Protein AF-A0A958L3K7-F1 (afdb_monomer_lite)

Sequence (220 aa):
MYLHNRVLWCSVIALFLPSLLCAQDRSSVQQGEIQFEQEEKDLTYSDVQRMTIEKLENFANLIRQGNPSSEAKLSDREIRYITSAYLFCTIRKGSCPMILQTLFETDLVPSVANKESSCPNLSRLWKYWVQSDMERRAELDVPIGVVPKYQQFKKEARPKFIKCKETIDTVREHSPAGPEFFSSRYGEGSPQLSQILKTIVLLRAFEKKKINLFSAQGIK

Structure (mmCIF, N/CA/C/O backbone):
data_AF-A0A958L3K7-F1
#
_entry.id   AF-A0A958L3K7-F1
#
loop_
_atom_site.group_PDB
_atom_site.id
_atom_site.type_symbol
_atom_site.label_atom_id
_atom_site.label_alt_id
_atom_site.label_comp_id
_atom_site.label_asym_id
_atom_site.label_entity_id
_atom_site.label_seq_id
_atom_site.pdbx_PDB_ins_code
_atom_site.Cartn_x
_atom_site.Cartn_y
_atom_site.Cartn_z
_atom_site.occupancy
_atom_site.B_iso_or_equiv
_atom_site.auth_seq_id
_atom_site.auth_comp_id
_atom_site.auth_asym_id
_atom_site.auth_atom_id
_atom_site.pdbx_PDB_model_num
ATOM 1 N N . MET A 1 1 ? -47.448 -39.338 11.129 1.00 39.38 1 MET A N 1
ATOM 2 C CA . MET A 1 1 ? -48.319 -40.533 11.072 1.00 39.38 1 MET A CA 1
ATOM 3 C C . MET A 1 1 ? -49.494 -40.203 10.161 1.00 39.38 1 MET A C 1
ATOM 5 O O . MET A 1 1 ? -49.972 -39.081 10.206 1.00 39.38 1 MET A O 1
ATOM 9 N N . TYR A 1 2 ? -49.812 -41.124 9.257 1.00 36.56 2 TYR A N 1
ATOM 10 C CA . TYR A 1 2 ? -50.512 -40.932 7.983 1.00 36.56 2 TYR A CA 1
ATOM 11 C C . TYR A 1 2 ? -51.969 -40.445 8.076 1.00 36.56 2 TYR A C 1
ATOM 13 O O . TYR A 1 2 ? -52.751 -40.990 8.846 1.00 36.56 2 TYR A O 1
ATOM 21 N N . LEU A 1 3 ? -52.346 -39.528 7.176 1.00 42.38 3 LEU A N 1
ATOM 22 C CA . LEU A 1 3 ? -53.728 -39.304 6.739 1.00 42.38 3 LEU A CA 1
ATOM 23 C C . LEU A 1 3 ? -53.794 -39.411 5.204 1.00 42.38 3 LEU A C 1
ATOM 25 O O . LEU A 1 3 ? -53.155 -38.657 4.476 1.00 42.38 3 LEU A O 1
ATOM 29 N N . HIS A 1 4 ? -54.534 -40.424 4.752 1.00 44.25 4 HIS A N 1
ATOM 30 C CA . HIS A 1 4 ? -55.009 -40.679 3.387 1.00 44.25 4 HIS A CA 1
ATOM 31 C C . HIS A 1 4 ? -56.031 -39.599 2.958 1.00 44.25 4 HIS A C 1
ATOM 33 O O . HIS A 1 4 ? -56.819 -39.176 3.793 1.00 44.25 4 HIS A O 1
ATOM 39 N N . ASN A 1 5 ? -55.991 -39.017 1.750 1.00 45.59 5 ASN A N 1
ATOM 40 C CA . ASN A 1 5 ? -56.289 -39.533 0.392 1.00 45.59 5 ASN A CA 1
ATOM 41 C C . ASN A 1 5 ? -57.735 -39.195 -0.068 1.00 45.59 5 ASN A C 1
ATOM 43 O O . ASN A 1 5 ? -58.642 -39.251 0.760 1.00 45.59 5 ASN A O 1
ATOM 47 N N . ARG A 1 6 ? -57.913 -38.961 -1.392 1.00 46.66 6 ARG A N 1
ATOM 48 C CA . ARG A 1 6 ? -59.123 -38.594 -2.206 1.00 46.66 6 ARG A CA 1
ATOM 49 C C . ARG A 1 6 ? -59.193 -37.092 -2.587 1.00 46.66 6 ARG A C 1
ATOM 51 O O . ARG A 1 6 ? -58.975 -36.265 -1.719 1.00 46.66 6 ARG A O 1
ATOM 58 N N . VAL A 1 7 ? -59.465 -36.614 -3.818 1.00 44.03 7 VAL A N 1
ATOM 59 C CA . VAL A 1 7 ? -60.163 -37.081 -5.053 1.00 44.03 7 VAL A CA 1
ATOM 60 C C . VAL A 1 7 ? -59.568 -36.299 -6.264 1.00 44.03 7 VAL A C 1
ATOM 62 O O . VAL A 1 7 ? -59.357 -35.100 -6.140 1.00 44.03 7 VAL A O 1
ATOM 65 N N . LEU A 1 8 ? -59.018 -36.925 -7.316 1.00 44.59 8 LEU A N 1
ATOM 66 C CA . LEU A 1 8 ? -59.541 -37.178 -8.689 1.00 44.59 8 LEU A CA 1
ATOM 67 C C . LEU A 1 8 ? -60.249 -36.049 -9.511 1.00 44.59 8 LEU A C 1
ATOM 69 O O . LEU A 1 8 ? -61.379 -35.686 -9.226 1.00 44.59 8 LEU A O 1
ATOM 73 N N . TRP A 1 9 ? -59.607 -35.710 -10.649 1.00 42.44 9 TRP A N 1
ATOM 74 C CA . TRP A 1 9 ? -60.115 -35.624 -12.048 1.00 42.44 9 TRP A CA 1
ATOM 75 C C . TRP A 1 9 ? -60.984 -34.453 -12.563 1.00 42.44 9 TRP A C 1
ATOM 77 O O . TRP A 1 9 ? -62.085 -34.225 -12.084 1.00 42.44 9 TRP A O 1
ATOM 87 N N . CYS A 1 10 ? -60.504 -33.825 -13.655 1.00 37.22 10 CYS A N 1
ATOM 88 C CA . CYS A 1 10 ? -61.148 -33.645 -14.986 1.00 37.22 10 CYS A CA 1
ATOM 89 C C . CYS A 1 10 ? -60.354 -32.573 -15.776 1.00 37.22 10 CYS A C 1
ATOM 91 O O . CYS A 1 10 ? -60.234 -31.443 -15.323 1.00 37.22 10 CYS A O 1
ATOM 93 N N . SER A 1 11 ? -59.577 -32.898 -16.813 1.00 45.47 11 SER A N 1
ATOM 94 C CA . SER A 1 11 ? -59.953 -33.259 -18.197 1.00 45.47 11 SER A CA 1
ATOM 95 C C . SER A 1 11 ? -60.482 -32.088 -19.049 1.00 45.47 11 SER A C 1
ATOM 97 O O . SER A 1 11 ? -61.632 -31.702 -18.906 1.00 45.47 11 SER A O 1
ATOM 99 N N . VAL A 1 12 ? -59.600 -31.599 -19.941 1.00 52.16 12 VAL A N 1
ATOM 100 C CA . VAL A 1 12 ? -59.762 -31.326 -21.396 1.00 52.16 12 VAL A CA 1
ATOM 101 C C . VAL A 1 12 ? -61.002 -30.553 -21.881 1.00 52.16 12 VAL A C 1
ATOM 103 O O . VAL A 1 12 ? -62.112 -30.991 -21.637 1.00 52.16 12 VAL A O 1
ATOM 106 N N . ILE A 1 13 ? -60.800 -29.515 -22.715 1.00 51.66 13 ILE A N 1
ATOM 107 C CA . ILE A 1 13 ? -61.433 -29.334 -24.049 1.00 51.66 13 ILE A CA 1
ATOM 108 C C . ILE A 1 13 ? -60.778 -28.149 -24.792 1.00 51.66 13 ILE A C 1
ATOM 110 O O . ILE A 1 13 ? -60.662 -27.040 -24.278 1.00 51.66 13 ILE A O 1
ATOM 114 N N . ALA A 1 14 ? -60.321 -28.443 -26.010 1.00 51.12 14 ALA A N 1
ATOM 115 C CA . ALA A 1 14 ? -59.864 -27.521 -27.048 1.00 51.12 14 ALA A CA 1
ATOM 116 C C . ALA A 1 14 ? -61.049 -26.883 -27.804 1.00 51.12 14 ALA A C 1
ATOM 118 O O . ALA A 1 14 ? -62.160 -27.377 -27.667 1.00 51.12 14 ALA A O 1
ATOM 119 N N . LEU A 1 15 ? -60.789 -25.849 -28.624 1.00 45.75 15 LEU A N 1
ATOM 120 C CA . LEU A 1 15 ? -61.393 -25.505 -29.943 1.00 45.75 15 LEU A CA 1
ATOM 121 C C . LEU A 1 15 ? -61.172 -23.986 -30.183 1.00 45.75 15 LEU A C 1
ATOM 123 O O . LEU A 1 15 ? -61.583 -23.176 -29.365 1.00 45.75 15 LEU A O 1
ATOM 127 N N . PHE A 1 16 ? -60.295 -23.537 -31.090 1.00 40.34 16 PHE A N 1
ATOM 128 C CA . PHE A 1 16 ? -60.399 -23.418 -32.562 1.00 40.34 16 PHE A CA 1
ATOM 129 C C . PHE A 1 16 ? -61.376 -22.335 -33.105 1.00 40.34 16 PHE A C 1
ATOM 131 O O . PHE A 1 16 ? -62.571 -22.585 -33.193 1.00 40.34 16 PHE A O 1
ATOM 138 N N . LEU A 1 17 ? -60.764 -21.239 -33.620 1.00 40.00 17 LEU A N 1
ATOM 139 C CA . LEU A 1 17 ? -61.081 -20.440 -34.842 1.00 40.00 17 LEU A CA 1
ATOM 140 C C . LEU A 1 17 ? -62.348 -19.525 -34.875 1.00 40.00 17 LEU A C 1
ATOM 142 O O . LEU A 1 17 ? -63.273 -19.747 -34.108 1.00 40.00 17 LEU A O 1
ATOM 146 N N . PRO A 1 18 ? -62.515 -18.606 -35.867 1.00 51.75 18 PRO A N 1
ATOM 147 C CA . PRO A 1 18 ? -61.570 -17.620 -36.436 1.00 51.75 18 PRO A CA 1
ATOM 148 C C . PRO A 1 18 ? -62.206 -16.246 -36.850 1.00 51.75 18 PRO A C 1
ATOM 150 O O . PRO A 1 18 ? -63.418 -16.092 -36.916 1.00 51.75 18 PRO A O 1
ATOM 153 N N . SER A 1 19 ? -61.341 -15.319 -37.295 1.00 46.22 19 SER A N 1
ATOM 154 C CA . SER A 1 19 ? -61.554 -14.260 -38.318 1.00 46.22 19 SER A CA 1
ATOM 155 C C . SER A 1 19 ? -62.366 -12.977 -38.021 1.00 46.22 19 SER A C 1
ATOM 157 O O . SER A 1 19 ? -63.575 -13.022 -37.841 1.00 46.22 19 SER A O 1
ATOM 159 N N . LEU A 1 20 ? -61.679 -11.838 -38.235 1.00 43.00 20 LEU A N 1
ATOM 160 C CA . LEU A 1 20 ? -61.978 -10.730 -39.179 1.00 43.00 20 LEU A CA 1
ATOM 161 C C . LEU A 1 20 ? -62.104 -9.305 -38.598 1.00 43.00 20 LEU A C 1
ATOM 163 O O . LEU A 1 20 ? -62.918 -9.046 -37.722 1.00 43.00 20 LEU A O 1
ATOM 167 N N . LEU A 1 21 ? -61.383 -8.399 -39.290 1.00 42.53 21 LEU A N 1
ATOM 168 C CA . LEU A 1 21 ? -61.563 -6.937 -39.426 1.00 42.53 21 LEU A CA 1
ATOM 169 C C . LEU A 1 21 ? -61.059 -6.102 -38.226 1.00 42.53 21 LEU A C 1
ATOM 171 O O . LEU A 1 21 ? -61.377 -6.394 -37.088 1.00 42.53 21 LEU A O 1
ATOM 175 N N . CYS A 1 22 ? -60.232 -5.061 -38.356 1.00 39.97 22 CYS A N 1
ATOM 176 C CA . CYS A 1 22 ? -59.959 -4.141 -39.458 1.00 39.97 22 CYS A CA 1
ATOM 177 C C . CYS A 1 22 ? -58.486 -3.698 -39.458 1.00 39.97 22 CYS A C 1
ATOM 179 O O . CYS A 1 22 ? -57.835 -3.620 -38.419 1.00 39.97 22 CYS A O 1
ATOM 181 N N . ALA A 1 23 ? -58.005 -3.337 -40.646 1.00 46.62 23 ALA A N 1
ATOM 182 C CA . ALA A 1 23 ? -56.811 -2.534 -40.838 1.00 46.62 23 ALA A CA 1
ATOM 183 C C . ALA A 1 23 ? -56.912 -1.201 -40.080 1.00 46.62 23 ALA A C 1
ATOM 185 O O . ALA A 1 23 ? -57.931 -0.515 -40.170 1.00 46.62 23 ALA A O 1
ATOM 186 N N . GLN A 1 24 ? -55.826 -0.794 -39.425 1.00 41.97 24 GLN A N 1
ATOM 187 C CA . GLN A 1 24 ? -55.547 0.622 -39.238 1.00 41.97 24 GLN A CA 1
ATOM 188 C C . GLN A 1 24 ? -54.038 0.853 -39.250 1.00 41.97 24 GLN A C 1
ATOM 190 O O . GLN A 1 24 ? -53.311 0.521 -38.318 1.00 41.97 24 GLN A O 1
ATOM 195 N N . ASP A 1 25 ? -53.602 1.396 -40.378 1.00 44.81 25 ASP A N 1
ATOM 196 C CA . ASP A 1 25 ? -52.294 1.979 -40.596 1.00 44.81 25 ASP A CA 1
ATOM 197 C C . ASP A 1 25 ? -52.070 3.120 -39.594 1.00 44.81 25 ASP A C 1
ATOM 199 O O . ASP A 1 25 ? -52.784 4.127 -39.601 1.00 44.81 25 ASP A O 1
ATOM 203 N N . ARG A 1 26 ? -51.100 2.932 -38.700 1.00 37.34 26 ARG A N 1
ATOM 204 C CA . ARG A 1 26 ? -50.348 4.009 -38.060 1.00 37.34 26 ARG A CA 1
ATOM 205 C C . ARG A 1 26 ? -48.926 3.519 -37.883 1.00 37.34 26 ARG A C 1
ATOM 207 O O . ARG A 1 26 ? -48.610 2.801 -36.938 1.00 37.34 26 ARG A O 1
ATOM 214 N N . SER A 1 27 ? -48.069 3.953 -38.794 1.00 43.66 27 SER A N 1
ATOM 215 C CA . SER A 1 27 ? -46.632 4.066 -38.596 1.00 43.66 27 SER A CA 1
ATOM 216 C C . SER A 1 27 ? -46.328 4.828 -37.296 1.00 43.66 27 SER A C 1
ATOM 218 O O . SER A 1 27 ? -46.133 6.044 -37.299 1.00 43.66 27 SER A O 1
ATOM 220 N N . SER A 1 28 ? -46.286 4.133 -36.161 1.00 41.16 28 SER A N 1
ATOM 221 C CA . SER A 1 28 ? -45.537 4.603 -35.005 1.00 41.16 28 SER A CA 1
ATOM 222 C C . SER A 1 28 ? -44.094 4.200 -35.249 1.00 41.16 28 SER A C 1
ATOM 224 O O . SER A 1 28 ? -43.721 3.041 -35.066 1.00 41.16 28 SER A O 1
ATOM 226 N N . VAL A 1 29 ? -43.300 5.159 -35.719 1.00 44.03 29 VAL A N 1
ATOM 227 C CA . VAL A 1 29 ? -41.844 5.109 -35.613 1.00 44.03 29 VAL A CA 1
ATOM 228 C C . VAL A 1 29 ? -41.544 4.717 -34.169 1.00 44.03 29 VAL A C 1
ATOM 230 O O . VAL A 1 29 ? -41.800 5.496 -33.252 1.00 44.03 29 VAL A O 1
ATOM 233 N N . GLN A 1 30 ? -41.083 3.482 -33.956 1.00 43.56 30 GLN A N 1
ATOM 234 C CA . GLN A 1 30 ? -40.433 3.103 -32.713 1.00 43.56 30 GLN A CA 1
ATOM 235 C C . GLN A 1 30 ? -39.201 3.999 -32.614 1.00 43.56 30 GLN A C 1
ATOM 237 O O . GLN A 1 30 ? -38.140 3.684 -33.148 1.00 43.56 30 GLN A O 1
ATOM 242 N N . GLN A 1 31 ? -39.352 5.151 -31.967 1.00 43.41 31 GLN A N 1
ATOM 243 C CA . GLN A 1 31 ? -38.231 5.830 -31.347 1.00 43.41 31 GLN A CA 1
ATOM 244 C C . GLN A 1 31 ? -37.792 4.919 -30.204 1.00 43.41 31 GLN A C 1
ATOM 246 O O . GLN A 1 31 ? -38.204 5.071 -29.058 1.00 43.41 31 GLN A O 1
ATOM 251 N N . GLY A 1 32 ? -37.005 3.902 -30.557 1.00 37.84 32 GLY A N 1
ATOM 252 C CA . GLY A 1 32 ? -36.058 3.333 -29.625 1.00 37.84 32 GLY A CA 1
ATOM 253 C C . GLY A 1 32 ? -35.169 4.490 -29.211 1.00 37.84 32 GLY A C 1
ATOM 254 O O . GLY A 1 32 ? -34.405 5.013 -30.020 1.00 37.84 32 GLY A O 1
ATOM 255 N N . GLU A 1 33 ? -35.349 4.954 -27.983 1.00 41.09 33 GLU A N 1
ATOM 256 C CA . GLU A 1 33 ? -34.405 5.853 -27.355 1.00 41.09 33 GLU A CA 1
ATOM 257 C C . GLU A 1 33 ? -33.110 5.047 -27.224 1.00 41.09 33 GLU A C 1
ATOM 259 O O . GLU A 1 33 ? -32.960 4.200 -26.343 1.00 41.09 33 GLU A O 1
ATOM 264 N N . ILE A 1 34 ? -32.210 5.216 -28.194 1.00 45.59 34 ILE A N 1
ATOM 265 C CA . ILE A 1 34 ? -30.840 4.742 -28.070 1.00 45.59 34 ILE A CA 1
ATOM 266 C C . ILE A 1 34 ? -30.255 5.619 -26.969 1.00 45.59 34 ILE A C 1
ATOM 268 O O . ILE A 1 34 ? -29.807 6.737 -27.223 1.00 45.59 34 ILE A O 1
ATOM 272 N N . GLN A 1 35 ? -30.320 5.136 -25.727 1.00 41.16 35 GLN A N 1
ATOM 273 C CA . GLN A 1 35 ? -29.411 5.608 -24.699 1.00 41.16 35 GLN A CA 1
ATOM 274 C C . GLN A 1 35 ? -28.024 5.266 -25.218 1.00 41.16 35 GLN A C 1
ATOM 276 O O . GLN A 1 35 ? -27.595 4.115 -25.177 1.00 41.16 35 GLN A O 1
ATOM 281 N N . PHE A 1 36 ? -27.361 6.262 -25.800 1.00 40.97 36 PHE A N 1
ATOM 282 C CA . PHE A 1 36 ? -25.930 6.198 -25.992 1.00 40.97 36 PHE A CA 1
ATOM 283 C C . PHE A 1 36 ? -25.359 5.945 -24.602 1.00 40.97 36 PHE A C 1
ATOM 285 O O . PHE A 1 36 ? -25.465 6.812 -23.730 1.00 40.97 36 PHE A O 1
ATOM 292 N N . GLU A 1 37 ? -24.832 4.735 -24.385 1.00 45.47 37 GLU A N 1
ATOM 293 C CA . GLU A 1 37 ? -23.872 4.493 -23.320 1.00 45.47 37 GLU A CA 1
ATOM 294 C C . GLU A 1 37 ? -22.895 5.653 -23.410 1.00 45.47 37 GLU A C 1
ATOM 296 O O . GLU A 1 37 ? -22.241 5.861 -24.433 1.00 45.47 37 GLU A O 1
ATOM 301 N N . GLN A 1 38 ? -22.942 6.501 -22.390 1.00 41.25 38 GLN A N 1
ATOM 302 C CA . GLN A 1 38 ? -22.075 7.647 -22.266 1.00 41.25 38 GLN A CA 1
ATOM 303 C C . GLN A 1 38 ? -20.668 7.075 -22.399 1.00 41.25 38 GLN A C 1
ATOM 305 O O . GLN A 1 38 ? -20.268 6.327 -21.511 1.00 41.25 38 GLN A O 1
ATOM 310 N N . GLU A 1 39 ? -19.995 7.315 -23.535 1.00 39.25 39 GLU A N 1
ATOM 311 C CA . GLU A 1 39 ? -18.648 6.799 -23.785 1.00 39.25 39 GLU A CA 1
ATOM 312 C C . GLU A 1 39 ? -17.837 7.107 -22.533 1.00 39.25 39 GLU A C 1
ATOM 314 O O . GLU A 1 39 ? -17.578 8.278 -22.222 1.00 39.25 39 GLU A O 1
ATOM 319 N N . GLU A 1 40 ? -17.534 6.065 -21.753 1.00 48.22 40 GLU A N 1
ATOM 320 C CA . GLU A 1 40 ? -16.711 6.186 -20.565 1.00 48.22 40 GLU A CA 1
ATOM 321 C C . GLU A 1 40 ? -15.371 6.668 -21.089 1.00 48.22 40 GLU A C 1
ATOM 323 O O . GLU A 1 40 ? -14.592 5.905 -21.655 1.00 48.22 40 GLU A O 1
ATOM 328 N N . LYS A 1 41 ? -15.151 7.979 -20.997 1.00 56.38 41 LYS A N 1
ATOM 329 C CA . LYS A 1 41 ? -13.959 8.612 -21.529 1.00 56.38 41 LYS A CA 1
ATOM 330 C C . LYS A 1 41 ? -12.769 7.881 -20.932 1.00 56.38 41 LYS A C 1
ATOM 332 O O . LYS A 1 41 ? -12.590 7.903 -19.711 1.00 56.38 41 LYS A O 1
ATOM 337 N N . ASP A 1 42 ? -11.992 7.213 -21.779 1.00 74.00 42 ASP A N 1
ATOM 338 C CA . ASP A 1 42 ? -10.877 6.402 -21.317 1.00 74.00 42 ASP A CA 1
ATOM 339 C C . ASP A 1 42 ? -9.899 7.290 -20.546 1.00 74.00 42 ASP A C 1
ATOM 341 O O . ASP A 1 42 ? -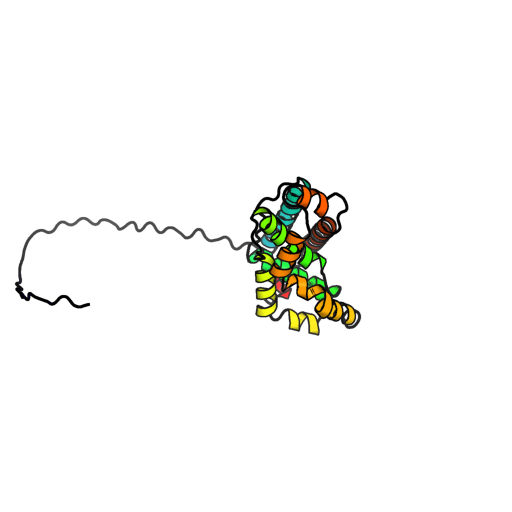9.170 8.104 -21.117 1.00 74.00 42 ASP A O 1
ATOM 345 N N . LEU A 1 43 ? -9.934 7.177 -19.212 1.00 78.56 43 LEU A N 1
ATOM 346 C CA . LEU A 1 43 ? -9.050 7.945 -18.343 1.00 78.56 43 LEU A CA 1
ATOM 347 C C . LEU A 1 43 ? -7.605 7.650 -18.727 1.00 78.56 43 LEU A C 1
ATOM 349 O O . LEU A 1 43 ? -7.193 6.486 -18.778 1.00 78.56 43 LEU A O 1
ATOM 353 N N . THR A 1 44 ? -6.821 8.706 -18.936 1.00 85.31 44 THR A N 1
ATOM 354 C CA . THR A 1 44 ? -5.400 8.545 -19.233 1.00 85.31 44 THR A CA 1
ATOM 355 C C . THR A 1 44 ? -4.668 7.999 -18.007 1.00 85.31 44 THR A C 1
ATOM 357 O O . THR A 1 44 ? -5.114 8.148 -16.865 1.00 85.31 44 THR A O 1
ATOM 360 N N . TYR A 1 45 ? -3.485 7.408 -18.204 1.00 83.75 45 TYR A N 1
ATOM 361 C CA . TYR A 1 45 ? -2.664 6.962 -17.073 1.00 83.75 45 TYR A CA 1
ATOM 362 C C . TYR A 1 45 ? -2.342 8.107 -16.098 1.00 83.75 45 TYR A C 1
ATOM 364 O O . TYR A 1 45 ? -2.230 7.881 -14.893 1.00 83.75 45 TYR A O 1
ATOM 372 N N . SER A 1 46 ? -2.199 9.329 -16.625 1.00 88.38 46 SER A N 1
ATOM 373 C CA . SER A 1 46 ? -1.924 10.531 -15.841 1.00 88.38 46 SER A CA 1
ATOM 374 C C . SER A 1 46 ? -3.123 10.915 -14.977 1.00 88.38 46 SER A C 1
ATOM 376 O O . SER A 1 46 ? -2.934 11.360 -13.848 1.00 88.38 46 SER A O 1
ATOM 378 N N . ASP A 1 47 ? -4.344 10.715 -15.477 1.00 92.38 47 ASP A N 1
ATOM 379 C CA . ASP A 1 47 ? -5.561 10.960 -14.704 1.00 92.38 47 ASP A CA 1
ATOM 380 C C . ASP A 1 47 ? -5.677 9.964 -13.555 1.00 92.38 47 ASP A C 1
ATOM 382 O O . ASP A 1 47 ? -5.837 10.376 -12.410 1.00 92.38 47 ASP A O 1
ATOM 386 N N . VAL A 1 48 ? -5.479 8.668 -13.821 1.00 92.56 48 VAL A N 1
ATOM 387 C CA . VAL A 1 48 ? -5.505 7.633 -12.770 1.00 92.56 48 VAL A CA 1
ATOM 388 C C . VAL A 1 48 ? -4.429 7.883 -11.711 1.00 92.56 48 VAL A C 1
ATOM 390 O O . VAL A 1 48 ? -4.683 7.731 -10.513 1.00 92.56 48 VAL A O 1
ATOM 393 N N . GLN A 1 49 ? -3.229 8.285 -12.135 1.00 93.50 49 GLN A N 1
ATOM 394 C CA . GLN A 1 49 ? -2.137 8.644 -11.235 1.00 93.50 49 GLN A CA 1
ATOM 395 C C . GLN A 1 49 ? -2.526 9.808 -10.317 1.00 93.50 49 GLN A C 1
ATOM 397 O O . GLN A 1 49 ? -2.408 9.679 -9.098 1.00 93.50 49 GLN A O 1
ATOM 402 N N . ARG A 1 50 ? -3.015 10.911 -10.890 1.00 95.44 50 ARG A N 1
ATOM 403 C CA . ARG A 1 50 ? -3.438 12.099 -10.142 1.00 95.44 50 ARG A CA 1
ATOM 404 C C . ARG A 1 50 ? -4.583 11.788 -9.180 1.00 95.44 50 ARG A C 1
ATOM 406 O O . ARG A 1 50 ? -4.458 12.085 -7.997 1.00 95.44 50 ARG A O 1
ATOM 413 N N . MET A 1 51 ? -5.625 11.097 -9.649 1.00 94.88 51 MET A N 1
ATOM 414 C CA . MET A 1 51 ? -6.762 10.668 -8.824 1.00 94.88 51 MET A CA 1
ATOM 415 C C . MET A 1 51 ? -6.310 9.819 -7.634 1.00 94.88 51 MET A C 1
ATOM 417 O O . MET A 1 51 ? -6.713 10.077 -6.502 1.00 94.88 51 MET A O 1
ATOM 421 N N . THR A 1 52 ? -5.409 8.855 -7.866 1.00 95.94 52 THR A N 1
ATOM 422 C CA . THR A 1 52 ? -4.873 8.020 -6.782 1.00 95.94 52 THR A CA 1
ATOM 423 C C . THR A 1 52 ? -4.175 8.874 -5.725 1.0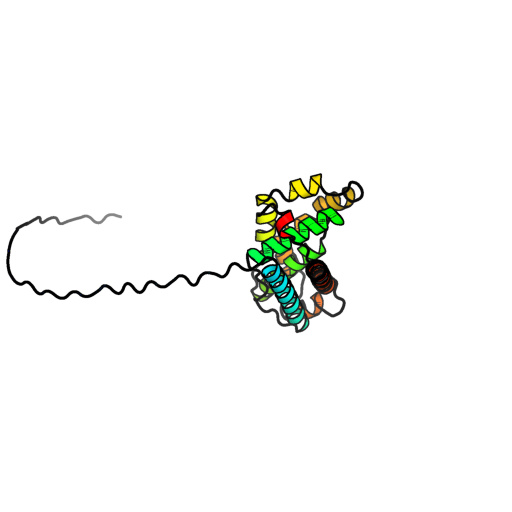0 95.94 52 THR A C 1
ATOM 425 O O . THR A 1 52 ? -4.347 8.651 -4.527 1.00 95.94 52 THR A O 1
ATOM 428 N N . ILE A 1 53 ? -3.353 9.835 -6.157 1.00 96.81 53 ILE A N 1
ATOM 429 C CA . ILE A 1 53 ? -2.595 10.694 -5.248 1.00 96.81 53 ILE A CA 1
ATOM 430 C C . ILE A 1 53 ? -3.539 11.582 -4.435 1.00 96.81 53 ILE A C 1
ATOM 432 O O . ILE A 1 53 ? -3.439 11.593 -3.211 1.00 96.81 53 ILE A O 1
ATOM 436 N N . GLU A 1 54 ? -4.476 12.263 -5.095 1.00 96.00 54 GLU A N 1
ATOM 437 C CA . GLU A 1 54 ? -5.470 13.130 -4.451 1.00 96.00 54 GLU A CA 1
ATOM 438 C C . GLU A 1 54 ? -6.312 12.352 -3.434 1.00 96.00 54 GLU A C 1
ATOM 440 O O . GLU A 1 54 ? -6.557 12.820 -2.325 1.00 96.00 54 GLU A O 1
ATOM 445 N N . LYS A 1 55 ? -6.690 11.114 -3.756 1.00 95.38 55 LYS A N 1
ATOM 446 C CA . LYS A 1 55 ? -7.453 10.259 -2.846 1.00 95.38 55 LYS A CA 1
ATOM 447 C C . LYS A 1 55 ? -6.659 9.846 -1.611 1.00 95.38 55 LYS A C 1
ATOM 449 O O . LYS A 1 55 ? -7.210 9.827 -0.512 1.00 95.38 55 LYS A O 1
ATOM 454 N N . LEU A 1 56 ? -5.366 9.555 -1.760 1.00 95.50 56 LEU A N 1
ATOM 455 C CA . LEU A 1 56 ? -4.489 9.279 -0.619 1.00 95.50 56 LEU A CA 1
ATOM 456 C C . LEU A 1 56 ? -4.212 10.537 0.217 1.00 95.50 56 LEU A C 1
ATOM 458 O O . LEU A 1 56 ? -4.122 10.437 1.439 1.00 95.50 56 LEU A O 1
ATOM 462 N N . GLU A 1 57 ? -4.109 11.712 -0.406 1.00 95.44 57 GLU A N 1
ATOM 463 C CA . GLU A 1 57 ? -3.995 13.000 0.291 1.00 95.44 57 GLU A CA 1
ATOM 464 C C . GLU A 1 57 ? -5.260 13.312 1.097 1.00 95.44 57 GLU A C 1
ATOM 466 O O . GLU A 1 57 ? -5.170 13.635 2.284 1.00 95.44 57 GLU A O 1
ATOM 471 N N . ASN A 1 58 ? -6.437 13.127 0.498 1.00 94.06 58 ASN A N 1
ATOM 472 C CA . ASN A 1 58 ? -7.721 13.276 1.180 1.00 94.06 58 ASN A CA 1
ATOM 473 C C . ASN A 1 58 ? -7.848 12.287 2.339 1.00 94.06 58 ASN A C 1
ATOM 475 O O . ASN A 1 58 ? -8.175 12.692 3.453 1.00 94.06 58 ASN A O 1
ATOM 479 N N . PHE A 1 59 ? -7.497 11.017 2.119 1.00 93.25 59 PHE A N 1
ATOM 480 C CA . PHE A 1 59 ? -7.445 10.014 3.181 1.00 93.25 59 PHE A CA 1
ATOM 481 C C . PHE A 1 59 ? -6.526 10.450 4.332 1.00 93.25 59 PHE A C 1
ATOM 483 O O . PHE A 1 59 ? -6.940 10.420 5.489 1.00 93.25 59 PHE A O 1
ATOM 490 N N . ALA A 1 60 ? -5.312 10.924 4.032 1.00 92.50 60 ALA A N 1
ATOM 491 C CA . ALA A 1 60 ? -4.365 11.407 5.036 1.00 92.50 60 ALA A CA 1
ATOM 492 C C . ALA A 1 60 ? -4.890 12.623 5.823 1.00 92.50 60 ALA A C 1
ATOM 494 O O . ALA A 1 60 ? -4.611 12.760 7.015 1.00 92.50 60 ALA A O 1
ATOM 495 N N . ASN A 1 61 ? -5.651 13.508 5.179 1.00 91.44 61 ASN A N 1
ATOM 496 C CA . ASN A 1 61 ? -6.262 14.661 5.836 1.00 91.44 61 ASN A CA 1
ATOM 497 C C . ASN A 1 61 ? -7.436 14.253 6.737 1.00 91.44 61 ASN A C 1
ATOM 499 O O . ASN A 1 61 ? -7.524 14.732 7.866 1.00 91.44 61 ASN A O 1
ATOM 503 N N . LEU A 1 62 ? -8.282 13.324 6.289 1.00 89.19 62 LEU A N 1
ATOM 504 C CA . LEU A 1 62 ? -9.421 12.820 7.061 1.00 89.19 62 LEU A CA 1
ATOM 505 C C . LEU A 1 62 ? -8.977 12.098 8.339 1.00 89.19 62 LEU A C 1
ATOM 507 O O . LEU A 1 62 ? -9.492 12.384 9.421 1.00 89.19 62 LEU A O 1
ATOM 511 N N . ILE A 1 63 ? -7.963 11.229 8.251 1.00 88.44 63 ILE A N 1
ATOM 512 C CA . ILE A 1 63 ? -7.443 10.527 9.436 1.00 88.44 63 ILE A CA 1
ATOM 513 C C . ILE A 1 63 ? -6.800 11.488 10.446 1.00 88.44 63 ILE A C 1
ATOM 515 O O . ILE A 1 63 ? -6.950 11.284 11.646 1.00 88.44 63 ILE A O 1
ATOM 519 N N . ARG A 1 64 ? -6.142 12.566 9.987 1.00 86.56 64 ARG A N 1
ATOM 520 C CA . ARG A 1 64 ? -5.583 13.614 10.867 1.00 86.56 64 ARG A CA 1
ATOM 521 C C . ARG A 1 64 ? -6.662 14.388 11.609 1.00 86.56 64 ARG A C 1
ATOM 523 O O . ARG A 1 64 ? -6.458 14.779 12.751 1.00 86.56 64 ARG A O 1
ATOM 530 N N . GLN A 1 65 ? -7.800 14.609 10.959 1.00 85.31 65 GLN A N 1
ATOM 531 C CA . GLN A 1 65 ? -8.961 15.260 11.562 1.00 85.31 65 GLN A CA 1
ATOM 532 C C . GLN A 1 65 ? -9.734 14.323 12.503 1.00 85.31 65 GLN A C 1
ATOM 534 O O . GLN A 1 65 ? -10.741 14.732 13.073 1.00 85.31 65 GLN A O 1
ATOM 539 N N . GLY A 1 66 ? -9.295 13.067 12.660 1.00 80.12 66 GLY A N 1
ATOM 540 C CA . GLY A 1 66 ? -10.006 12.068 13.450 1.00 80.12 66 GLY A CA 1
ATOM 541 C C . GLY A 1 66 ? -11.351 11.676 12.839 1.00 80.12 66 GLY A C 1
ATOM 542 O O . GLY A 1 66 ? -12.224 11.209 13.564 1.00 80.12 66 GLY A O 1
ATOM 543 N N . ASN A 1 67 ? -11.533 11.875 11.527 1.00 80.56 67 ASN A N 1
ATOM 544 C CA . ASN A 1 67 ? -12.757 11.535 10.812 1.00 80.56 67 ASN A CA 1
ATOM 545 C C . ASN A 1 67 ? -12.552 10.241 10.003 1.00 80.56 67 ASN A C 1
ATOM 547 O O . ASN A 1 67 ? -12.022 10.288 8.887 1.00 80.56 67 ASN A O 1
ATOM 551 N N . PRO A 1 68 ? -12.944 9.072 10.539 1.00 69.06 68 PRO A N 1
ATOM 552 C CA . PRO A 1 68 ? -12.799 7.799 9.852 1.00 69.06 68 PRO A CA 1
ATOM 553 C C . PRO A 1 68 ? -13.901 7.632 8.797 1.00 69.06 68 PRO A C 1
ATOM 555 O O . PRO A 1 68 ? -14.823 6.835 8.954 1.00 69.06 68 PRO A O 1
ATOM 558 N N . SER A 1 69 ? -13.831 8.406 7.715 1.00 66.81 69 SER A N 1
ATOM 559 C CA . SER A 1 69 ? -14.748 8.239 6.587 1.00 66.81 69 SER A CA 1
ATOM 560 C C . SER A 1 69 ? -14.424 6.972 5.783 1.00 66.81 69 SER A C 1
ATOM 562 O O . SER A 1 69 ? -13.269 6.559 5.648 1.00 66.81 69 SER A O 1
ATOM 564 N N . SER A 1 70 ? -15.468 6.377 5.201 1.00 60.78 70 SER A N 1
ATOM 565 C CA . SER A 1 70 ? -15.429 5.169 4.364 1.00 60.78 70 SER A CA 1
ATOM 566 C C . SER A 1 70 ? -14.800 5.364 2.972 1.00 60.78 70 SER A C 1
ATOM 568 O O . SER A 1 70 ? -14.635 4.399 2.223 1.00 60.78 70 SER A O 1
ATOM 570 N N . GLU A 1 71 ? -14.401 6.589 2.615 1.00 65.81 71 GLU A N 1
ATOM 571 C CA . GLU A 1 71 ? -13.932 6.956 1.266 1.00 65.81 71 GLU A CA 1
ATOM 572 C C . GLU A 1 71 ? -12.554 6.394 0.864 1.00 65.81 71 GLU A C 1
ATOM 574 O O . GLU A 1 71 ? -12.075 6.622 -0.248 1.00 65.81 71 GLU A O 1
ATOM 579 N N . ALA A 1 72 ? -11.922 5.582 1.712 1.00 77.56 72 ALA A N 1
ATOM 580 C CA . ALA A 1 72 ? -10.620 4.976 1.435 1.00 77.56 72 ALA A CA 1
ATOM 581 C C . ALA A 1 72 ? -10.655 3.837 0.385 1.00 77.56 72 ALA A C 1
ATOM 583 O O . ALA A 1 72 ? -9.612 3.281 0.023 1.00 77.56 72 ALA A O 1
ATOM 584 N N . LYS A 1 73 ? -11.834 3.461 -0.133 1.00 88.25 73 LYS A N 1
ATOM 585 C CA . LYS A 1 73 ? -11.954 2.410 -1.157 1.00 88.25 73 LYS A CA 1
ATOM 586 C C . LYS A 1 73 ? -11.429 2.901 -2.504 1.00 88.25 73 LYS A C 1
ATOM 588 O O . LYS A 1 73 ? -12.039 3.752 -3.147 1.00 88.25 73 LYS A O 1
ATOM 593 N N . LEU A 1 74 ? -10.338 2.309 -2.976 1.00 94.06 74 LEU A N 1
ATOM 594 C CA . LEU A 1 74 ? -9.749 2.627 -4.276 1.00 94.06 74 LEU A CA 1
ATOM 595 C C . LEU A 1 74 ? -10.473 1.883 -5.412 1.00 94.06 74 LEU A C 1
ATOM 597 O O . LEU A 1 74 ? -10.974 0.771 -5.232 1.00 94.06 74 LEU A O 1
ATOM 601 N N . SER A 1 75 ? -10.537 2.478 -6.593 1.00 95.00 75 SER A N 1
ATOM 602 C CA . SER A 1 75 ? -10.998 1.835 -7.824 1.00 95.00 75 SER A CA 1
ATOM 603 C C . SER A 1 75 ? -9.963 0.831 -8.337 1.00 95.00 75 SER A C 1
ATOM 605 O O . SER A 1 75 ? -8.807 0.812 -7.911 1.00 95.00 75 SER A O 1
ATOM 607 N N . ASP A 1 76 ? -10.361 -0.017 -9.280 1.00 94.00 76 ASP A N 1
ATOM 608 C CA . ASP A 1 76 ? -9.456 -1.018 -9.849 1.00 94.00 76 ASP A CA 1
ATOM 609 C C . ASP A 1 76 ? -8.300 -0.397 -10.641 1.00 94.00 76 ASP A C 1
ATOM 611 O O . ASP A 1 76 ? -7.178 -0.905 -10.578 1.00 94.00 76 ASP A O 1
ATOM 615 N N . ARG A 1 77 ? -8.537 0.729 -11.328 1.00 93.06 77 ARG A N 1
ATOM 616 C CA . ARG A 1 77 ? -7.484 1.479 -12.032 1.00 93.06 77 ARG A CA 1
ATOM 617 C C . ARG A 1 77 ? -6.454 2.037 -11.037 1.00 93.06 77 ARG A C 1
ATOM 619 O O . ARG A 1 77 ? -5.253 1.877 -11.254 1.00 93.06 77 ARG A O 1
ATOM 626 N N . GLU A 1 78 ? -6.910 2.596 -9.914 1.00 95.38 78 GLU A N 1
ATOM 627 C CA . GLU A 1 78 ? -6.043 3.107 -8.838 1.00 95.38 78 GLU A CA 1
ATOM 628 C C . GLU A 1 78 ? -5.237 1.976 -8.171 1.00 95.38 78 GLU A C 1
ATOM 630 O O . GLU A 1 78 ? -4.027 2.102 -7.978 1.00 95.38 78 GLU A O 1
ATOM 635 N N . ILE A 1 79 ? -5.857 0.821 -7.884 1.00 96.75 79 ILE A N 1
ATOM 636 C CA . ILE A 1 79 ? -5.135 -0.339 -7.330 1.00 96.75 79 ILE A CA 1
ATOM 637 C C . ILE A 1 79 ? -4.087 -0.863 -8.316 1.00 96.75 79 ILE A C 1
ATOM 639 O O . ILE A 1 79 ? -2.968 -1.177 -7.903 1.00 96.75 79 ILE A O 1
ATOM 643 N N . ARG A 1 80 ? -4.404 -0.955 -9.614 1.00 94.62 80 ARG A N 1
ATOM 644 C CA . ARG A 1 80 ? -3.425 -1.357 -10.637 1.00 94.62 80 ARG A CA 1
ATOM 645 C C . ARG A 1 80 ? -2.247 -0.392 -10.675 1.00 94.62 80 ARG A C 1
ATOM 647 O O . ARG A 1 80 ? -1.109 -0.854 -10.645 1.00 94.62 80 ARG A O 1
ATOM 654 N N . TYR A 1 81 ? -2.507 0.915 -10.641 1.00 95.38 81 TYR A N 1
ATOM 655 C CA . TYR A 1 81 ? -1.465 1.937 -10.557 1.00 95.38 81 TYR A CA 1
ATOM 656 C C . TYR A 1 81 ? -0.577 1.760 -9.313 1.00 95.38 81 TYR A C 1
ATOM 658 O O . TYR A 1 81 ? 0.648 1.722 -9.440 1.00 95.38 81 TYR A O 1
ATOM 666 N N . ILE A 1 82 ? -1.159 1.569 -8.122 1.00 96.75 82 ILE A N 1
ATOM 667 C CA . ILE A 1 82 ? -0.384 1.335 -6.890 1.00 96.75 82 ILE A CA 1
ATOM 668 C C . ILE A 1 82 ? 0.404 0.021 -6.961 1.00 96.75 82 ILE A C 1
ATOM 670 O O . ILE A 1 82 ? 1.546 -0.039 -6.506 1.00 96.75 82 ILE A O 1
ATOM 674 N N . THR A 1 83 ? -0.160 -1.019 -7.574 1.00 96.56 83 THR A N 1
ATOM 675 C CA . THR A 1 83 ? 0.528 -2.302 -7.791 1.00 96.56 83 THR A CA 1
ATOM 676 C C . THR A 1 83 ? 1.760 -2.104 -8.681 1.00 96.56 83 THR A C 1
ATOM 678 O O . THR A 1 83 ? 2.846 -2.581 -8.346 1.00 96.56 83 THR A O 1
ATOM 681 N N . SER A 1 84 ? 1.638 -1.330 -9.766 1.00 95.12 84 SER A N 1
ATOM 682 C CA . SER A 1 84 ? 2.776 -0.931 -10.607 1.00 95.12 84 SER A CA 1
ATOM 683 C C . SER A 1 84 ? 3.811 -0.114 -9.844 1.00 95.12 84 SER A C 1
ATOM 685 O O . SER A 1 84 ? 5.009 -0.359 -9.971 1.00 95.12 84 SER A O 1
ATOM 687 N N . ALA A 1 85 ? 3.359 0.855 -9.044 1.00 96.25 85 ALA A N 1
ATOM 688 C CA . ALA A 1 85 ? 4.227 1.685 -8.219 1.00 96.25 85 ALA A CA 1
ATOM 689 C C . ALA A 1 85 ? 5.024 0.829 -7.227 1.00 96.25 85 ALA A C 1
ATOM 691 O O . ALA A 1 85 ? 6.224 1.046 -7.041 1.00 96.25 85 ALA A O 1
ATOM 692 N N . TYR A 1 86 ? 4.379 -0.178 -6.631 1.00 96.81 86 TYR A N 1
ATOM 693 C CA . TYR A 1 86 ? 5.017 -1.125 -5.728 1.00 96.81 86 TYR A CA 1
ATOM 694 C C . TYR A 1 86 ? 6.073 -1.976 -6.437 1.00 96.81 86 TYR A C 1
ATOM 696 O O . TYR A 1 86 ? 7.191 -2.078 -5.926 1.00 96.81 86 TYR A O 1
ATOM 704 N N . LEU A 1 87 ? 5.777 -2.520 -7.622 1.00 95.00 87 LEU A N 1
ATOM 705 C CA . LEU A 1 87 ? 6.762 -3.261 -8.416 1.00 95.00 87 LEU A CA 1
ATOM 706 C C . LEU A 1 87 ? 7.949 -2.374 -8.808 1.00 95.00 87 LEU A C 1
ATOM 708 O O . LEU A 1 87 ? 9.096 -2.735 -8.559 1.00 95.00 87 LEU A O 1
ATOM 712 N N . PHE A 1 88 ? 7.685 -1.193 -9.371 1.00 94.00 88 PHE A N 1
ATOM 713 C CA . PHE A 1 88 ? 8.732 -0.270 -9.806 1.00 94.00 88 PHE A CA 1
ATOM 714 C C . PHE A 1 88 ? 9.651 0.124 -8.646 1.00 94.00 88 PHE A C 1
ATOM 716 O O . PHE A 1 88 ? 10.877 0.109 -8.769 1.00 94.00 88 PHE A O 1
ATOM 723 N N . CYS A 1 89 ? 9.064 0.439 -7.492 1.00 94.19 89 CYS A N 1
ATOM 724 C CA . CYS A 1 89 ? 9.815 0.729 -6.280 1.00 94.19 89 CYS A CA 1
ATOM 725 C C . CYS A 1 89 ? 10.635 -0.492 -5.830 1.00 94.19 89 CYS A C 1
ATOM 727 O O . CYS A 1 89 ? 11.821 -0.351 -5.528 1.00 94.19 89 CYS A O 1
ATOM 729 N N . THR A 1 90 ? 10.035 -1.686 -5.886 1.00 94.00 90 THR A N 1
ATOM 730 C CA . THR A 1 90 ? 10.679 -2.959 -5.541 1.00 94.00 90 THR A CA 1
ATOM 731 C C . THR A 1 90 ? 11.927 -3.219 -6.376 1.00 94.00 90 THR A C 1
ATOM 733 O O . THR A 1 90 ? 13.006 -3.430 -5.825 1.00 94.00 90 THR A O 1
ATOM 736 N N . ILE A 1 91 ? 11.807 -3.106 -7.696 1.00 92.25 91 ILE A N 1
ATOM 737 C CA . ILE A 1 91 ? 12.910 -3.293 -8.645 1.00 92.25 91 ILE A CA 1
ATOM 738 C C . ILE A 1 91 ? 14.026 -2.271 -8.403 1.00 92.25 91 ILE A C 1
ATOM 740 O O . ILE A 1 91 ? 15.202 -2.580 -8.519 1.00 92.25 91 ILE A O 1
ATOM 744 N N . ARG A 1 92 ? 13.702 -1.030 -8.029 1.00 90.44 92 ARG A N 1
ATOM 745 C CA . ARG A 1 92 ? 14.721 0.023 -7.883 1.00 90.44 92 ARG A CA 1
ATOM 746 C C . ARG A 1 92 ? 15.395 0.064 -6.515 1.00 90.44 92 ARG A C 1
ATOM 748 O O . ARG A 1 92 ? 16.524 0.546 -6.423 1.00 90.44 92 ARG A O 1
ATOM 755 N N . LYS A 1 93 ? 14.698 -0.327 -5.447 1.00 90.38 93 LYS A N 1
ATOM 756 C CA . LYS A 1 93 ? 15.122 -0.077 -4.054 1.00 90.38 93 LYS A CA 1
ATOM 757 C C . LYS A 1 93 ? 15.002 -1.300 -3.137 1.00 90.38 93 LYS A C 1
ATOM 759 O O . LYS A 1 93 ? 15.258 -1.180 -1.935 1.00 90.38 93 LYS A O 1
ATOM 764 N N . GLY A 1 94 ? 14.643 -2.464 -3.676 1.00 90.75 94 GLY A N 1
ATOM 765 C CA . GLY A 1 94 ? 14.191 -3.605 -2.884 1.00 90.75 94 GLY A CA 1
ATOM 766 C C . GLY A 1 94 ? 12.796 -3.343 -2.314 1.00 90.75 94 GLY A C 1
ATOM 767 O O . GLY A 1 94 ? 12.122 -2.405 -2.718 1.00 90.75 94 GLY A O 1
ATOM 768 N N . SER A 1 95 ? 12.348 -4.139 -1.345 1.00 91.25 95 SER A N 1
ATOM 769 C CA . SER A 1 95 ? 10.984 -4.041 -0.801 1.00 91.25 95 SER A CA 1
ATOM 770 C C . SER A 1 95 ? 10.565 -2.611 -0.421 1.00 91.25 95 SER A C 1
ATOM 772 O O . SER A 1 95 ? 11.271 -1.948 0.347 1.00 91.25 95 SER A O 1
ATOM 774 N N . CYS A 1 96 ? 9.376 -2.189 -0.862 1.00 94.94 96 CYS A N 1
ATOM 775 C CA . CYS A 1 96 ? 8.780 -0.895 -0.513 1.00 94.94 96 CYS A CA 1
ATOM 776 C C . CYS A 1 96 ? 7.579 -1.049 0.435 1.00 94.94 96 CYS A C 1
ATOM 778 O O . CYS A 1 96 ? 6.433 -0.869 0.016 1.00 94.94 96 CYS A O 1
ATOM 780 N N . PRO A 1 97 ? 7.815 -1.390 1.719 1.00 96.00 97 PRO A N 1
ATOM 781 C CA . PRO A 1 97 ? 6.753 -1.677 2.682 1.00 96.00 97 PRO A CA 1
ATOM 782 C C . PRO A 1 97 ? 5.822 -0.491 2.922 1.00 96.00 97 PRO A C 1
ATOM 784 O O . PRO A 1 97 ? 4.673 -0.710 3.274 1.00 96.00 97 PRO A O 1
ATOM 787 N N . MET A 1 98 ? 6.280 0.746 2.708 1.00 97.12 98 MET A N 1
ATOM 788 C CA . MET A 1 98 ? 5.464 1.947 2.905 1.00 97.12 98 MET A CA 1
ATOM 789 C C . MET A 1 98 ? 4.203 1.966 2.031 1.00 97.12 98 MET A C 1
ATOM 791 O O . MET A 1 98 ? 3.140 2.347 2.515 1.00 97.12 98 MET A O 1
ATOM 795 N N . ILE A 1 99 ? 4.290 1.467 0.790 1.00 97.81 99 ILE A N 1
ATOM 796 C CA . ILE A 1 99 ? 3.144 1.390 -0.129 1.00 97.81 99 ILE A CA 1
ATOM 797 C C . ILE A 1 99 ? 2.122 0.375 0.395 1.00 97.81 99 ILE A C 1
ATOM 799 O O . ILE A 1 99 ? 0.937 0.679 0.494 1.00 97.81 99 ILE A O 1
ATOM 803 N N . LEU A 1 100 ? 2.589 -0.811 0.798 1.00 98.06 100 LEU A N 1
ATOM 804 C CA . LEU A 1 100 ? 1.726 -1.849 1.367 1.00 98.06 100 LEU A CA 1
ATOM 805 C C . LEU A 1 100 ? 1.140 -1.434 2.719 1.00 98.06 100 LEU A C 1
ATOM 807 O O . LEU A 1 100 ? -0.018 -1.723 2.991 1.00 98.06 100 LEU A O 1
ATOM 811 N N . GLN A 1 101 ? 1.907 -0.714 3.541 1.00 97.88 101 GLN A N 1
ATOM 812 C CA . GLN A 1 101 ? 1.418 -0.148 4.794 1.00 97.88 101 GLN A CA 1
ATOM 813 C C . GLN A 1 101 ? 0.344 0.905 4.537 1.00 97.88 101 GLN A C 1
ATOM 815 O O . GLN A 1 101 ? -0.668 0.898 5.217 1.00 97.88 101 GLN A O 1
ATOM 820 N N . THR A 1 102 ? 0.518 1.759 3.530 1.00 97.50 102 THR A N 1
ATOM 821 C CA . THR A 1 102 ? -0.494 2.758 3.155 1.00 97.50 102 THR A CA 1
ATOM 822 C C . THR A 1 102 ? -1.797 2.079 2.750 1.00 97.50 102 THR A C 1
ATOM 824 O O . THR A 1 102 ? -2.848 2.431 3.272 1.00 97.50 102 THR A O 1
ATOM 827 N N . LEU A 1 103 ? -1.732 1.049 1.899 1.00 97.31 103 LEU A N 1
ATOM 828 C CA . LEU A 1 103 ? -2.917 0.269 1.537 1.00 97.31 103 LEU A CA 1
ATOM 829 C C . LEU A 1 103 ? -3.533 -0.462 2.731 1.00 97.31 103 LEU A C 1
ATOM 831 O O . LEU A 1 103 ? -4.752 -0.480 2.868 1.00 97.31 103 LEU A O 1
ATOM 835 N N . PHE A 1 104 ? -2.706 -1.008 3.621 1.00 97.56 104 PHE A N 1
ATOM 836 C CA . PHE A 1 104 ? -3.188 -1.588 4.867 1.00 97.56 104 PHE A CA 1
ATOM 837 C C . PHE A 1 104 ? -3.969 -0.568 5.698 1.00 97.56 104 PHE A C 1
ATOM 839 O O . PHE A 1 104 ? -5.064 -0.888 6.139 1.00 97.56 104 PHE A O 1
ATOM 846 N N . GLU A 1 105 ? -3.468 0.660 5.873 1.00 95.50 105 GLU A N 1
ATOM 847 C CA . GLU A 1 105 ? -4.208 1.692 6.613 1.00 95.50 105 GLU A CA 1
ATOM 848 C C . GLU A 1 105 ? -5.522 2.070 5.902 1.00 95.50 105 GLU A C 1
ATOM 850 O O . GLU A 1 105 ? -6.536 2.253 6.575 1.00 95.50 105 GLU A O 1
ATOM 855 N N . THR A 1 106 ? -5.549 2.121 4.559 1.00 95.69 106 THR A N 1
ATOM 856 C CA . THR A 1 106 ? -6.797 2.379 3.803 1.00 95.69 106 THR A CA 1
ATOM 857 C C . THR A 1 106 ? -7.855 1.291 3.985 1.00 95.69 106 THR A C 1
ATOM 859 O O . THR A 1 106 ? -9.038 1.573 3.834 1.00 95.69 106 THR A O 1
ATOM 862 N N . ASP A 1 107 ? -7.448 0.066 4.322 1.00 95.62 107 ASP A N 1
ATOM 863 C CA . ASP A 1 107 ? -8.356 -1.034 4.651 1.00 95.62 107 ASP A CA 1
ATOM 864 C C . ASP A 1 107 ? -8.690 -1.067 6.158 1.00 95.62 107 ASP A C 1
ATOM 866 O O . ASP A 1 107 ? -9.827 -1.331 6.551 1.00 95.62 107 ASP A O 1
ATOM 870 N N . LEU A 1 108 ? -7.717 -0.755 7.019 1.00 94.44 108 LEU A N 1
ATOM 871 C CA . LEU A 1 108 ? -7.852 -0.786 8.475 1.00 94.44 108 LEU A CA 1
ATOM 872 C C . LEU A 1 108 ? -8.806 0.292 8.994 1.00 94.44 108 LEU A C 1
ATOM 874 O O . LEU A 1 108 ? -9.643 -0.008 9.838 1.00 94.44 108 LEU A O 1
ATOM 878 N N . VAL A 1 109 ? -8.689 1.536 8.521 1.00 92.38 109 VAL A N 1
ATOM 879 C CA . VAL A 1 109 ? -9.538 2.652 8.981 1.00 92.38 109 VAL A CA 1
ATOM 880 C C . VAL A 1 109 ? -11.032 2.344 8.829 1.00 92.38 109 VAL A C 1
ATOM 882 O O . VAL A 1 109 ? -11.731 2.368 9.846 1.00 92.38 109 VAL A O 1
ATOM 885 N N . PRO A 1 110 ? -11.541 2.003 7.627 1.00 91.06 110 PRO A N 1
ATOM 886 C CA . PRO A 1 110 ? -12.948 1.650 7.476 1.00 91.06 110 PRO A CA 1
ATOM 887 C C . PRO A 1 110 ? -13.298 0.346 8.203 1.00 91.06 110 PRO A C 1
ATOM 889 O O . PRO A 1 110 ? -14.404 0.231 8.722 1.00 91.06 110 PRO A O 1
ATOM 892 N N . SER A 1 111 ? -12.370 -0.611 8.310 1.00 92.00 111 SER A N 1
ATOM 893 C CA . SER A 1 111 ? -12.593 -1.848 9.072 1.00 92.00 111 SER A CA 1
ATOM 894 C C . SER A 1 111 ? -12.847 -1.595 10.558 1.00 92.00 111 SER A C 1
ATOM 896 O O . SER A 1 111 ? -13.770 -2.150 11.155 1.00 92.00 111 SER A O 1
ATOM 898 N N . VAL A 1 112 ? -12.052 -0.715 11.166 1.00 90.38 112 VAL A N 1
ATOM 899 C CA . VAL A 1 112 ? -12.219 -0.310 12.565 1.00 90.38 112 VAL A CA 1
ATOM 900 C C . VAL A 1 112 ? -13.519 0.474 12.738 1.00 90.38 112 VAL A C 1
ATOM 902 O O . VAL A 1 112 ? -14.272 0.192 13.670 1.00 90.38 112 VAL A O 1
ATOM 905 N N . ALA A 1 113 ? -13.818 1.404 11.825 1.00 88.06 113 ALA A N 1
ATOM 906 C CA . ALA A 1 113 ? -15.039 2.209 11.869 1.00 88.06 113 ALA A CA 1
ATOM 907 C C . ALA A 1 113 ? -16.314 1.353 11.767 1.00 88.06 113 ALA A C 1
ATOM 909 O O . ALA A 1 113 ? -17.249 1.532 12.547 1.00 88.06 113 ALA A O 1
ATOM 910 N N . ASN A 1 114 ? -16.320 0.375 10.858 1.00 88.94 114 ASN A N 1
ATOM 911 C CA . ASN A 1 114 ? -17.469 -0.492 10.589 1.00 88.94 114 ASN A CA 1
ATOM 912 C C . ASN A 1 114 ? -17.498 -1.758 11.457 1.00 88.94 114 ASN A C 1
ATOM 914 O O . ASN A 1 114 ? -18.426 -2.556 11.349 1.00 88.94 114 ASN A O 1
ATOM 918 N N . LYS A 1 115 ? -16.491 -1.958 12.318 1.00 88.69 115 LYS A N 1
ATOM 919 C CA . LYS A 1 115 ? -16.308 -3.165 13.140 1.00 88.69 115 LYS A CA 1
ATOM 920 C C . LYS A 1 115 ? -16.251 -4.468 12.327 1.00 88.69 115 LYS A C 1
ATOM 922 O O . LYS A 1 115 ? -16.537 -5.542 12.861 1.00 88.69 115 LYS A O 1
ATOM 927 N N . GLU A 1 116 ? -15.796 -4.398 11.084 1.00 90.94 116 GLU A N 1
ATOM 928 C CA . GLU A 1 116 ? -15.674 -5.529 10.163 1.00 90.94 116 GLU A CA 1
ATOM 929 C C . GLU A 1 116 ? -14.217 -5.684 9.729 1.00 90.94 116 GLU A C 1
ATOM 931 O O . GLU A 1 116 ? -13.571 -4.702 9.396 1.00 90.94 116 GLU A O 1
ATOM 936 N N . SER A 1 117 ? -13.690 -6.905 9.692 1.00 93.62 117 SER A N 1
ATOM 937 C CA . SER A 1 117 ? -12.304 -7.144 9.275 1.00 93.62 117 SER A CA 1
ATOM 938 C C . SER A 1 117 ? -12.235 -7.434 7.778 1.00 93.62 117 SER A C 1
ATOM 940 O O . SER A 1 117 ? -12.351 -8.576 7.320 1.00 93.62 117 SER A O 1
ATOM 942 N N . SER A 1 118 ? -12.064 -6.365 6.999 1.00 93.56 118 SER A N 1
ATOM 943 C CA . SER A 1 118 ? -12.092 -6.397 5.538 1.00 93.56 118 SER A CA 1
ATOM 944 C C . SER A 1 118 ? -10.875 -5.692 4.943 1.00 93.56 118 SER A C 1
ATOM 946 O O . SER A 1 118 ? -10.457 -4.639 5.404 1.00 93.56 118 SER A O 1
ATOM 948 N N . CYS A 1 119 ? -10.285 -6.264 3.894 1.00 95.81 119 CYS A N 1
ATOM 949 C CA . CYS A 1 119 ? -9.162 -5.626 3.201 1.00 95.81 119 CYS A CA 1
ATOM 950 C C . CYS A 1 119 ? -9.293 -5.720 1.676 1.00 95.81 119 CYS A C 1
ATOM 952 O O . CYS A 1 119 ? -8.551 -6.452 1.005 1.00 95.81 119 CYS A O 1
ATOM 954 N N . PRO A 1 120 ? -10.293 -5.017 1.110 1.00 95.81 120 PRO A N 1
ATOM 955 C CA . PRO A 1 120 ? -10.561 -5.037 -0.320 1.00 95.81 120 PRO A CA 1
ATOM 956 C C . PRO A 1 120 ? -9.415 -4.452 -1.151 1.00 95.81 120 PRO A C 1
ATOM 958 O O . PRO A 1 120 ? -9.221 -4.889 -2.288 1.00 95.81 120 PRO A O 1
ATOM 961 N N . ASN A 1 121 ? -8.661 -3.471 -0.645 1.00 97.00 121 ASN A N 1
ATOM 962 C CA . ASN A 1 121 ? -7.573 -2.863 -1.406 1.00 97.00 121 ASN A CA 1
ATOM 963 C C . ASN A 1 121 ? -6.359 -3.800 -1.469 1.00 97.00 121 ASN A C 1
ATOM 965 O O . ASN A 1 121 ? -5.883 -4.102 -2.567 1.00 97.00 121 ASN A O 1
ATOM 969 N N . LEU A 1 122 ? -5.898 -4.326 -0.329 1.00 97.81 122 LEU A N 1
ATOM 970 C CA . LEU A 1 122 ? -4.787 -5.285 -0.293 1.00 97.81 122 LEU A CA 1
ATOM 971 C C . LEU A 1 122 ? -5.113 -6.587 -1.027 1.00 97.81 122 LEU A C 1
ATOM 973 O O . LEU A 1 122 ? -4.273 -7.087 -1.773 1.00 97.81 122 LEU A O 1
ATOM 977 N N . SER A 1 123 ? -6.329 -7.121 -0.872 1.00 97.56 123 SER A N 1
ATOM 978 C CA . SER A 1 123 ? -6.745 -8.334 -1.585 1.00 97.56 123 SER A CA 1
ATOM 979 C C . SER A 1 123 ? -6.669 -8.150 -3.104 1.00 97.56 123 SER A C 1
ATOM 981 O O . SER A 1 123 ? -6.100 -8.990 -3.806 1.00 97.56 123 SER A O 1
ATOM 983 N N . ARG A 1 124 ? -7.166 -7.017 -3.621 1.00 97.50 124 ARG A N 1
ATOM 984 C CA . ARG A 1 124 ? -7.078 -6.700 -5.052 1.00 97.50 124 ARG A CA 1
ATOM 985 C C . ARG A 1 124 ? -5.644 -6.455 -5.508 1.00 97.50 124 ARG A C 1
ATOM 987 O O . ARG A 1 124 ? -5.289 -6.934 -6.581 1.00 97.50 124 ARG A O 1
ATOM 994 N N . LEU A 1 125 ? -4.806 -5.792 -4.705 1.00 97.38 125 LEU A N 1
ATOM 995 C CA . LEU A 1 125 ? -3.382 -5.647 -5.026 1.00 97.38 125 LEU A CA 1
ATOM 996 C C . LEU A 1 125 ? -2.724 -7.015 -5.207 1.00 97.38 125 LEU A C 1
ATOM 998 O O . LEU A 1 125 ? -2.076 -7.240 -6.224 1.00 97.38 125 LEU A O 1
ATOM 1002 N N . TRP A 1 126 ? -2.904 -7.940 -4.260 1.00 97.56 126 TRP A N 1
ATOM 1003 C CA . TRP A 1 126 ? -2.285 -9.264 -4.351 1.00 97.56 126 TRP A CA 1
ATOM 1004 C C . TRP A 1 126 ? -2.848 -10.088 -5.505 1.00 97.56 126 TRP A C 1
ATOM 1006 O O . TRP A 1 126 ? -2.097 -10.799 -6.170 1.00 97.56 126 TRP A O 1
ATOM 1016 N N . LYS A 1 127 ? -4.142 -9.939 -5.804 1.00 96.88 127 LYS A N 1
ATOM 1017 C CA . LYS A 1 127 ? -4.743 -10.527 -7.003 1.00 96.88 127 LYS A CA 1
ATOM 1018 C C . LYS A 1 127 ? -4.032 -10.041 -8.268 1.00 96.88 127 LYS A C 1
ATOM 1020 O O . LYS A 1 127 ? -3.596 -10.874 -9.054 1.00 96.88 127 LYS A O 1
ATOM 1025 N N . TYR A 1 128 ? -3.855 -8.731 -8.448 1.00 95.44 128 TYR A N 1
ATOM 1026 C CA . TYR A 1 128 ? -3.130 -8.197 -9.608 1.00 95.44 128 TYR A CA 1
ATOM 1027 C C . TYR A 1 128 ? -1.648 -8.574 -9.610 1.00 95.44 128 TYR A C 1
ATOM 1029 O O . TYR A 1 128 ? -1.090 -8.870 -10.663 1.00 95.44 128 TYR A O 1
ATOM 1037 N N . TRP A 1 129 ? -1.020 -8.614 -8.435 1.00 95.25 129 TRP A N 1
ATOM 1038 C CA . TRP A 1 129 ? 0.367 -9.036 -8.274 1.00 95.25 129 TRP A CA 1
ATOM 1039 C C . TRP A 1 129 ? 0.600 -10.448 -8.821 1.00 95.25 129 TRP A C 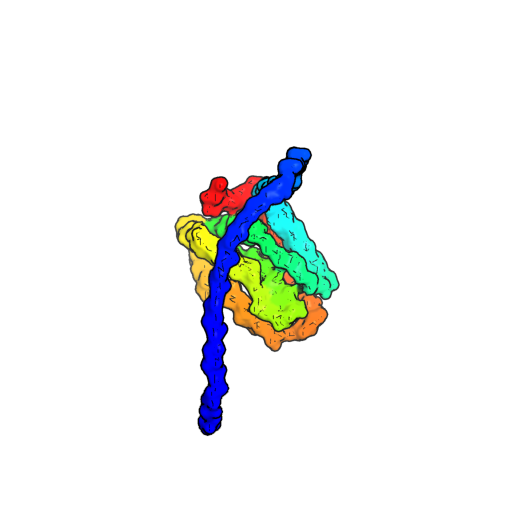1
ATOM 1041 O O . TRP A 1 129 ? 1.550 -10.670 -9.569 1.00 95.25 129 TRP A O 1
ATOM 1051 N N . VAL A 1 130 ? -0.295 -11.383 -8.489 1.00 95.19 130 VAL A N 1
ATOM 1052 C CA . VAL A 1 130 ? -0.249 -12.766 -8.981 1.00 95.19 130 VAL A CA 1
ATOM 1053 C C . VAL A 1 130 ? -0.650 -12.841 -10.454 1.00 95.19 130 VAL A C 1
ATOM 1055 O O . VAL A 1 130 ? 0.076 -13.425 -11.246 1.00 95.19 130 VAL A O 1
ATOM 1058 N N . GLN A 1 131 ? -1.765 -12.219 -10.849 1.00 94.19 131 GLN A N 1
ATOM 1059 C CA . GLN A 1 131 ? -2.293 -12.306 -12.220 1.00 94.19 131 GLN A CA 1
ATOM 1060 C C . GLN A 1 131 ? -1.355 -11.742 -13.292 1.00 94.19 131 GLN A C 1
ATOM 1062 O O . GLN A 1 131 ? -1.487 -12.091 -14.460 1.00 94.19 131 GLN A O 1
ATOM 1067 N N . SER A 1 132 ? -0.453 -10.834 -12.925 1.00 90.75 132 SER A N 1
ATOM 1068 C CA . SER A 1 132 ? 0.495 -10.209 -13.851 1.00 90.75 132 SER A CA 1
ATOM 1069 C C . SER A 1 132 ? 1.935 -10.708 -13.683 1.00 90.75 132 SER A C 1
ATOM 1071 O O . SER A 1 132 ? 2.860 -10.073 -14.194 1.00 90.75 132 SER A O 1
ATOM 1073 N N . ASP A 1 133 ? 2.133 -11.818 -12.962 1.00 92.69 133 ASP A N 1
ATOM 1074 C CA . ASP A 1 133 ? 3.444 -12.413 -12.677 1.00 92.69 133 ASP A CA 1
ATOM 1075 C C . ASP A 1 133 ? 4.452 -11.408 -12.091 1.00 92.69 133 ASP A C 1
ATOM 1077 O O . ASP A 1 133 ? 5.657 -11.460 -12.358 1.00 92.69 133 ASP A O 1
ATOM 1081 N N . MET A 1 134 ? 3.972 -10.465 -11.272 1.00 92.38 134 MET A N 1
ATOM 1082 C CA . MET A 1 134 ? 4.817 -9.392 -10.739 1.00 92.38 134 MET A CA 1
ATOM 1083 C C . MET A 1 134 ? 5.878 -9.923 -9.778 1.00 92.38 134 MET A C 1
ATOM 1085 O O . MET A 1 134 ? 6.957 -9.343 -9.689 1.00 92.38 134 MET A O 1
ATOM 1089 N N . GLU A 1 135 ? 5.604 -11.043 -9.101 1.00 94.06 135 GLU A N 1
ATOM 1090 C CA . GLU A 1 135 ? 6.598 -11.720 -8.267 1.00 94.06 135 GLU A CA 1
ATOM 1091 C C . GLU A 1 135 ? 7.798 -12.168 -9.101 1.00 94.06 135 GLU A C 1
ATOM 1093 O O . GLU A 1 135 ? 8.933 -11.850 -8.761 1.00 94.06 135 GLU A O 1
ATOM 1098 N N . ARG A 1 136 ? 7.543 -12.833 -10.233 1.00 92.44 136 ARG A N 1
ATOM 1099 C CA . ARG A 1 136 ? 8.594 -13.307 -11.134 1.00 92.44 136 ARG A CA 1
ATOM 1100 C C . ARG A 1 136 ? 9.397 -12.142 -11.705 1.00 92.4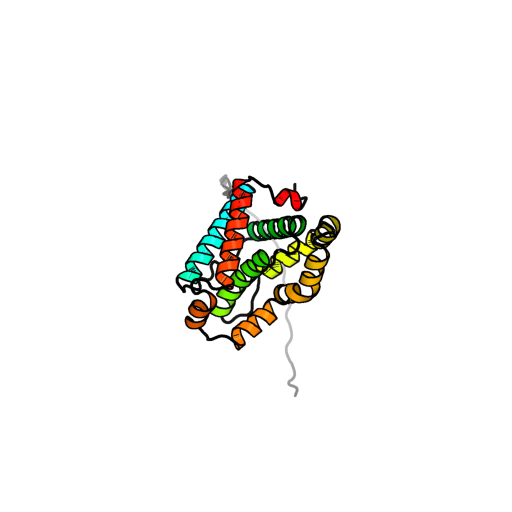4 136 ARG A C 1
ATOM 1102 O O . ARG A 1 136 ? 10.619 -12.215 -11.755 1.00 92.44 136 ARG A O 1
ATOM 1109 N N . ARG A 1 137 ? 8.727 -11.060 -12.114 1.00 90.00 137 ARG A N 1
ATOM 1110 C CA . ARG A 1 137 ? 9.408 -9.845 -12.597 1.00 90.00 137 ARG A CA 1
ATOM 1111 C C . ARG A 1 137 ? 10.295 -9.242 -11.514 1.00 90.00 137 ARG A C 1
ATOM 1113 O O . ARG A 1 137 ? 11.457 -8.960 -11.764 1.00 90.00 137 ARG A O 1
ATOM 1120 N N . ALA A 1 138 ? 9.779 -9.110 -10.291 1.00 91.19 138 ALA A N 1
ATOM 1121 C CA . ALA A 1 138 ? 10.571 -8.626 -9.170 1.00 91.19 138 ALA A CA 1
ATOM 1122 C C . ALA A 1 138 ? 11.791 -9.526 -8.910 1.00 91.19 138 ALA A C 1
ATOM 1124 O O . ALA A 1 138 ? 12.883 -9.015 -8.712 1.00 91.19 138 ALA A O 1
ATOM 1125 N N . GLU A 1 139 ? 11.653 -10.848 -8.951 1.00 90.00 139 GLU A N 1
ATOM 1126 C CA . GLU A 1 139 ? 12.783 -11.761 -8.736 1.00 90.00 139 GLU A CA 1
ATOM 1127 C C . GLU A 1 139 ? 13.880 -11.652 -9.803 1.00 90.00 139 GLU A C 1
ATOM 1129 O O . GLU A 1 139 ? 15.052 -11.825 -9.474 1.00 90.00 139 GLU A O 1
ATOM 1134 N N . LEU A 1 140 ? 13.518 -11.341 -11.051 1.00 89.62 140 LEU A N 1
ATOM 1135 C CA . LEU A 1 140 ? 14.464 -11.199 -12.161 1.00 89.62 140 LEU A CA 1
ATOM 1136 C C . LEU A 1 140 ? 15.106 -9.808 -12.230 1.00 89.62 140 LEU A C 1
ATOM 1138 O O . LEU A 1 140 ? 16.291 -9.694 -12.536 1.00 89.62 140 LEU A O 1
ATOM 1142 N N . ASP A 1 141 ? 14.333 -8.760 -11.943 1.00 90.44 141 ASP A N 1
ATOM 1143 C CA . ASP A 1 141 ? 14.749 -7.375 -12.181 1.00 90.44 141 ASP A CA 1
ATOM 1144 C C . ASP A 1 141 ? 15.334 -6.693 -10.933 1.00 90.44 141 ASP A C 1
ATOM 1146 O O . ASP A 1 141 ? 15.965 -5.637 -11.035 1.00 90.44 141 ASP A O 1
ATOM 1150 N N . VAL A 1 142 ? 15.129 -7.256 -9.736 1.00 88.69 142 VAL A N 1
ATOM 1151 C CA . VAL A 1 142 ? 15.678 -6.704 -8.490 1.00 88.69 142 VAL A CA 1
ATOM 1152 C C . VAL A 1 142 ? 17.213 -6.835 -8.488 1.00 88.69 142 VAL A C 1
ATOM 1154 O O . VAL A 1 142 ? 17.739 -7.942 -8.604 1.00 88.69 142 VAL A O 1
ATOM 1157 N N . PRO A 1 143 ? 17.967 -5.734 -8.290 1.00 89.31 143 PRO A N 1
ATOM 1158 C CA . PRO A 1 143 ? 19.421 -5.773 -8.250 1.00 89.31 143 PRO A CA 1
ATOM 1159 C C . PRO A 1 143 ? 19.934 -6.707 -7.156 1.00 89.31 143 PRO A C 1
ATOM 1161 O O . PRO A 1 143 ? 19.449 -6.666 -6.025 1.00 89.31 143 PRO A O 1
ATOM 1164 N N . ILE A 1 144 ? 20.991 -7.465 -7.456 1.00 90.31 144 ILE A N 1
ATOM 1165 C CA . ILE A 1 144 ? 21.599 -8.442 -6.533 1.00 90.31 144 ILE A CA 1
ATOM 1166 C C . ILE A 1 144 ? 21.850 -7.834 -5.141 1.00 90.31 144 ILE A C 1
ATOM 1168 O O . ILE A 1 144 ? 21.539 -8.454 -4.126 1.00 90.31 144 ILE A O 1
ATOM 1172 N N . GLY A 1 145 ? 22.317 -6.581 -5.078 1.00 90.81 145 GLY A N 1
ATOM 1173 C CA . GLY A 1 145 ? 22.610 -5.883 -3.820 1.00 90.81 145 GLY A CA 1
ATOM 1174 C C . GLY A 1 145 ? 21.407 -5.643 -2.895 1.00 90.81 145 GLY A C 1
ATOM 1175 O O . GLY A 1 145 ? 21.597 -5.365 -1.715 1.00 90.81 145 GLY A O 1
ATOM 1176 N N . VAL A 1 146 ? 20.170 -5.756 -3.389 1.00 92.69 146 VAL A N 1
ATOM 1177 C CA . VAL A 1 146 ? 18.944 -5.603 -2.581 1.00 92.69 146 VAL A CA 1
ATOM 1178 C C . VAL A 1 146 ? 18.140 -6.903 -2.450 1.00 92.69 146 VAL A C 1
ATOM 1180 O O . VAL A 1 146 ? 17.139 -6.920 -1.728 1.00 92.69 146 VAL A O 1
ATOM 1183 N N . VAL A 1 147 ? 18.589 -8.003 -3.071 1.00 92.69 147 VAL A N 1
ATOM 1184 C CA . VAL A 1 147 ? 17.950 -9.328 -2.970 1.00 92.69 147 VAL A CA 1
ATOM 1185 C C . VAL A 1 147 ? 17.826 -9.806 -1.518 1.00 92.69 147 VAL A C 1
ATOM 1187 O O . VAL A 1 147 ? 16.716 -10.194 -1.147 1.00 92.69 147 VAL A O 1
ATOM 1190 N N . PRO A 1 148 ? 18.861 -9.729 -0.650 1.00 92.38 148 PRO A N 1
ATOM 1191 C CA . PRO A 1 148 ? 18.729 -10.186 0.736 1.00 92.38 148 PRO A CA 1
ATOM 1192 C C . PRO A 1 148 ? 17.606 -9.462 1.487 1.00 92.38 148 PRO A C 1
ATOM 1194 O O . PRO A 1 148 ? 16.765 -10.095 2.121 1.00 92.38 148 PRO A O 1
ATOM 1197 N N . LYS A 1 149 ? 17.524 -8.135 1.328 1.00 89.81 149 LYS A N 1
ATOM 1198 C CA . LYS A 1 149 ? 16.471 -7.307 1.933 1.00 89.81 149 LYS A CA 1
ATOM 1199 C C . LYS A 1 149 ? 15.086 -7.662 1.389 1.00 89.81 149 LYS A C 1
ATOM 1201 O O . LYS A 1 149 ? 14.118 -7.704 2.145 1.00 89.81 149 LYS A O 1
ATOM 1206 N N . TYR A 1 150 ? 14.979 -7.916 0.085 1.00 93.06 150 TYR A N 1
ATOM 1207 C CA . TYR A 1 150 ? 13.722 -8.325 -0.537 1.00 93.06 150 TYR A CA 1
ATOM 1208 C C . TYR A 1 150 ? 13.242 -9.692 -0.023 1.00 93.06 150 TYR A C 1
ATOM 1210 O O . TYR A 1 150 ? 12.072 -9.828 0.337 1.00 93.06 150 TYR A O 1
ATOM 1218 N N . GLN A 1 151 ? 14.141 -10.673 0.088 1.00 94.25 151 GLN A N 1
ATOM 1219 C CA . GLN A 1 151 ? 13.824 -12.004 0.619 1.00 94.25 151 GLN A CA 1
ATOM 1220 C C . GLN A 1 151 ? 13.477 -11.968 2.112 1.00 94.25 151 GLN A C 1
ATOM 1222 O O . GLN A 1 151 ? 12.517 -12.609 2.541 1.00 94.25 151 GLN A O 1
ATOM 1227 N N . GLN A 1 152 ? 14.186 -11.159 2.902 1.00 95.19 152 GLN A N 1
ATOM 1228 C CA . GLN A 1 152 ? 13.839 -10.943 4.305 1.00 95.19 152 GLN A CA 1
ATOM 1229 C C . GLN A 1 152 ? 12.434 -10.344 4.436 1.00 95.19 152 GLN A C 1
ATOM 1231 O O . GLN A 1 152 ? 11.598 -10.863 5.174 1.00 95.19 152 GLN A O 1
ATOM 1236 N N . PHE A 1 153 ? 12.129 -9.304 3.654 1.00 96.00 153 PHE A N 1
ATOM 1237 C CA . PHE A 1 153 ? 10.792 -8.717 3.628 1.00 96.00 153 PHE A CA 1
ATOM 1238 C C . PHE A 1 153 ? 9.719 -9.753 3.263 1.00 96.00 153 PHE A C 1
ATOM 1240 O O . PHE A 1 153 ? 8.683 -9.803 3.924 1.00 96.00 153 PHE A O 1
ATOM 1247 N N . LYS A 1 154 ? 9.964 -10.591 2.245 1.00 95.12 154 LYS A N 1
ATOM 1248 C CA . LYS A 1 154 ? 9.071 -11.691 1.839 1.00 95.12 154 LYS A CA 1
ATOM 1249 C C . LYS A 1 154 ? 8.750 -12.635 2.991 1.00 95.12 154 LYS A C 1
ATOM 1251 O O . LYS A 1 154 ? 7.589 -12.993 3.167 1.00 95.12 154 LYS A O 1
ATOM 1256 N N . LYS A 1 155 ? 9.770 -13.027 3.752 1.00 96.56 155 LYS A N 1
ATOM 1257 C CA . LYS A 1 155 ? 9.650 -14.003 4.834 1.00 96.56 155 LYS A CA 1
ATOM 1258 C C . LYS A 1 155 ? 8.991 -13.417 6.083 1.00 96.56 155 LYS A C 1
ATOM 1260 O O . LYS A 1 155 ? 8.143 -14.067 6.679 1.00 96.56 155 LYS A O 1
ATOM 1265 N N . GLU A 1 156 ? 9.381 -12.208 6.473 1.00 96.62 156 GLU A N 1
ATOM 1266 C CA . GLU A 1 156 ? 9.064 -11.665 7.800 1.00 96.62 156 GLU A CA 1
ATOM 1267 C C . GLU A 1 156 ? 7.908 -10.666 7.763 1.00 96.62 156 GLU A C 1
ATOM 1269 O O . GLU A 1 156 ? 6.953 -10.770 8.527 1.00 96.62 156 GLU A O 1
ATOM 1274 N N . ALA A 1 157 ? 7.968 -9.691 6.856 1.00 96.06 157 ALA A N 1
ATOM 1275 C CA . ALA A 1 157 ? 7.069 -8.541 6.886 1.00 96.06 157 ALA A CA 1
ATOM 1276 C C . ALA A 1 157 ? 5.894 -8.655 5.909 1.00 96.06 157 ALA A C 1
ATOM 1278 O O . ALA A 1 157 ? 4.831 -8.102 6.179 1.00 96.06 157 ALA A O 1
ATOM 1279 N N . ARG A 1 158 ? 6.048 -9.356 4.780 1.00 96.56 158 ARG A N 1
ATOM 1280 C CA . ARG A 1 158 ? 4.979 -9.548 3.790 1.00 96.56 158 ARG A CA 1
ATOM 1281 C C . ARG A 1 158 ? 3.760 -10.306 4.333 1.00 96.56 158 ARG A C 1
ATOM 1283 O O . ARG A 1 158 ? 2.651 -9.883 3.996 1.00 96.56 158 ARG A O 1
ATOM 1290 N N . PRO A 1 159 ? 3.904 -11.367 5.158 1.00 97.75 159 PRO A N 1
ATOM 1291 C CA . PRO A 1 159 ? 2.762 -12.161 5.607 1.00 97.75 159 PRO A CA 1
ATOM 1292 C C . PRO A 1 159 ? 1.640 -11.335 6.240 1.00 97.75 159 PRO A C 1
ATOM 1294 O O . PRO A 1 159 ? 0.481 -11.607 5.950 1.00 97.75 159 PRO A O 1
ATOM 1297 N N . LYS A 1 160 ? 1.955 -10.267 6.987 1.00 96.75 160 LYS A N 1
ATOM 1298 C CA . LYS A 1 160 ? 0.940 -9.385 7.596 1.00 96.75 160 LYS A CA 1
ATOM 1299 C C . LYS A 1 160 ? 0.047 -8.668 6.568 1.00 96.75 160 LYS A C 1
ATOM 1301 O O . LYS A 1 160 ? -1.107 -8.365 6.833 1.00 96.75 160 LYS A O 1
ATOM 1306 N N . PHE A 1 161 ? 0.567 -8.395 5.370 1.00 97.50 161 PHE A N 1
ATOM 1307 C CA . PHE A 1 161 ? -0.195 -7.746 4.300 1.00 97.50 161 PHE A CA 1
ATOM 1308 C C . PHE A 1 161 ? -1.001 -8.743 3.469 1.00 97.50 161 PHE A C 1
ATOM 1310 O O . PHE A 1 161 ? -2.007 -8.368 2.877 1.00 97.50 161 PHE A O 1
ATOM 1317 N N . ILE A 1 162 ? -0.547 -9.996 3.386 1.00 96.88 162 ILE A N 1
ATOM 1318 C CA . ILE A 1 162 ? -1.289 -11.080 2.727 1.00 96.88 162 ILE A CA 1
ATOM 1319 C C . ILE A 1 162 ? -2.436 -11.526 3.637 1.00 96.88 162 ILE A C 1
ATOM 1321 O O . ILE A 1 162 ? -3.588 -11.584 3.218 1.00 96.88 162 ILE A O 1
ATOM 1325 N N . LYS A 1 163 ? -2.128 -11.764 4.913 1.00 96.69 163 LYS A N 1
ATOM 1326 C CA . LYS A 1 163 ? -3.076 -12.105 5.977 1.00 96.69 163 LYS A CA 1
ATOM 1327 C C . LYS A 1 163 ? -3.627 -10.845 6.642 1.00 96.69 163 LYS A C 1
ATOM 1329 O O . LYS A 1 163 ? -3.614 -10.684 7.862 1.00 96.69 163 LYS A O 1
ATOM 1334 N N . CYS A 1 164 ? -4.071 -9.910 5.810 1.00 96.94 164 CYS A N 1
ATOM 1335 C CA . CYS A 1 164 ? -4.485 -8.586 6.256 1.00 96.94 164 CYS A CA 1
ATOM 1336 C C . CYS A 1 164 ? -5.664 -8.646 7.236 1.00 96.94 164 CYS A C 1
ATOM 1338 O O . CYS A 1 164 ? -5.672 -7.878 8.187 1.00 96.94 164 CYS A O 1
ATOM 1340 N N . LYS A 1 165 ? -6.606 -9.586 7.060 1.00 97.06 165 LYS A N 1
ATOM 1341 C CA . LYS A 1 165 ? -7.760 -9.752 7.958 1.00 97.06 165 LYS A CA 1
ATOM 1342 C C . LYS A 1 165 ? -7.319 -10.107 9.375 1.00 97.06 165 LYS A C 1
ATOM 1344 O O . LYS A 1 165 ? -7.611 -9.349 10.286 1.00 97.06 165 LYS A O 1
ATOM 1349 N N . GLU A 1 166 ? -6.502 -11.154 9.517 1.00 97.31 166 GLU A N 1
ATOM 1350 C CA . GLU A 1 166 ? -5.912 -11.564 10.803 1.00 97.31 166 GLU A CA 1
ATOM 1351 C C . GLU A 1 166 ? -5.135 -10.412 11.462 1.00 97.31 166 GLU A C 1
ATOM 1353 O O . GLU A 1 166 ? -5.198 -10.198 12.672 1.00 97.31 166 GLU A O 1
ATOM 1358 N N . THR A 1 167 ? -4.419 -9.628 10.651 1.00 96.56 167 THR A N 1
ATOM 1359 C CA . THR A 1 167 ? -3.663 -8.468 11.140 1.00 96.56 167 THR A CA 1
ATOM 1360 C C . THR A 1 167 ? -4.591 -7.339 11.602 1.00 96.56 167 THR A C 1
ATOM 1362 O O . THR A 1 167 ? -4.306 -6.698 12.610 1.00 96.56 167 THR A O 1
ATOM 1365 N N . ILE A 1 168 ? -5.701 -7.088 10.899 1.00 95.75 168 ILE A N 1
ATOM 1366 C CA . ILE A 1 168 ? -6.733 -6.125 11.309 1.00 95.75 168 ILE A CA 1
ATOM 1367 C C . ILE A 1 168 ? -7.400 -6.585 12.607 1.00 95.75 168 ILE A C 1
ATOM 1369 O O . ILE A 1 168 ? -7.525 -5.771 13.518 1.00 95.75 168 ILE A O 1
ATOM 1373 N N . ASP A 1 169 ? -7.771 -7.863 12.716 1.00 96.00 169 ASP A N 1
ATOM 1374 C CA . ASP A 1 169 ? -8.345 -8.449 13.935 1.00 96.00 169 ASP A CA 1
ATOM 1375 C C . ASP A 1 169 ? -7.407 -8.245 15.126 1.00 96.00 169 ASP A C 1
ATOM 1377 O O . ASP A 1 169 ? -7.796 -7.645 16.125 1.00 96.00 169 ASP A O 1
ATOM 1381 N N . THR A 1 170 ? -6.130 -8.598 14.959 1.00 95.00 170 THR A N 1
ATOM 1382 C CA . THR A 1 170 ? -5.107 -8.398 15.994 1.00 95.00 170 THR A CA 1
ATOM 1383 C C . THR A 1 170 ? -5.007 -6.927 16.402 1.00 95.00 170 THR A C 1
ATOM 1385 O O . THR A 1 170 ? -4.963 -6.611 17.588 1.00 95.00 170 THR A O 1
ATOM 1388 N N . VAL A 1 171 ? -4.987 -5.996 15.441 1.00 93.31 171 VAL A N 1
ATOM 1389 C CA . VAL A 1 171 ? -4.929 -4.559 15.751 1.00 93.31 171 VAL A CA 1
ATOM 1390 C C . VAL A 1 171 ? -6.176 -4.109 16.512 1.00 93.31 171 VAL A C 1
ATOM 1392 O O . VAL A 1 171 ? -6.047 -3.345 17.465 1.00 93.31 171 VAL A O 1
ATOM 1395 N N . ARG A 1 172 ? -7.365 -4.580 16.126 1.00 89.88 172 ARG A N 1
ATOM 1396 C CA . ARG A 1 172 ? -8.632 -4.233 16.783 1.00 89.88 172 ARG A CA 1
ATOM 1397 C C . ARG A 1 172 ? -8.716 -4.758 18.213 1.00 89.88 172 ARG A C 1
ATOM 1399 O O . ARG A 1 172 ? -9.232 -4.050 19.066 1.00 89.88 172 ARG A O 1
ATOM 1406 N N . GLU A 1 173 ? -8.210 -5.960 18.469 1.00 90.31 173 GLU A N 1
ATOM 1407 C CA . GLU A 1 173 ? -8.191 -6.571 19.805 1.00 90.31 173 GLU A CA 1
ATOM 1408 C C . GLU A 1 173 ? -7.250 -5.848 20.778 1.00 90.31 173 GLU A C 1
ATOM 1410 O O . GLU A 1 173 ? -7.529 -5.780 21.971 1.00 90.31 173 GLU A O 1
ATOM 1415 N N . HIS A 1 174 ? -6.148 -5.285 20.272 1.00 87.62 174 HIS A N 1
ATOM 1416 C CA . HIS A 1 174 ? -5.087 -4.690 21.093 1.00 87.62 174 HIS A CA 1
ATOM 1417 C C . HIS A 1 174 ? -5.103 -3.155 21.125 1.00 87.62 174 HIS A C 1
ATOM 1419 O O . HIS A 1 174 ? -4.185 -2.550 21.680 1.00 87.62 174 HIS A O 1
ATOM 1425 N N . SER A 1 175 ? -6.100 -2.510 20.516 1.00 86.44 175 SER A N 1
ATOM 1426 C CA . SER A 1 175 ? -6.178 -1.048 20.444 1.00 86.44 175 SER A CA 1
ATOM 1427 C C . SER A 1 175 ? -7.447 -0.519 21.113 1.00 86.44 175 SER A C 1
ATOM 1429 O O . SER A 1 175 ? -8.468 -1.208 21.112 1.00 86.44 175 SER A O 1
ATOM 1431 N N . PRO A 1 176 ? -7.423 0.715 21.653 1.00 81.38 176 PRO A N 1
ATOM 1432 C CA . PRO A 1 176 ? -8.636 1.362 22.140 1.00 81.38 176 PRO A CA 1
ATOM 1433 C C . PRO A 1 176 ? -9.673 1.463 21.015 1.00 81.38 176 PRO A C 1
ATOM 1435 O O . PRO A 1 176 ? -9.323 1.568 19.840 1.00 81.38 176 PRO A O 1
ATOM 1438 N N . ALA A 1 177 ? -10.956 1.410 21.367 1.00 76.81 177 ALA A N 1
ATOM 1439 C CA . ALA A 1 177 ? -12.044 1.518 20.403 1.00 76.81 177 ALA A CA 1
ATOM 1440 C C . ALA A 1 177 ? -12.408 2.987 20.124 1.00 76.81 177 ALA A C 1
ATOM 1442 O O . ALA A 1 177 ? -12.225 3.867 20.962 1.00 76.81 177 ALA A O 1
ATOM 1443 N N . GLY A 1 178 ? -13.002 3.251 18.958 1.00 77.88 178 GLY A N 1
ATOM 1444 C CA . GLY A 1 178 ? -13.588 4.559 18.655 1.00 77.88 178 GLY A CA 1
ATOM 1445 C C . GLY A 1 178 ? -12.549 5.664 18.392 1.00 77.88 178 GLY A C 1
ATOM 1446 O O . GLY A 1 178 ? -11.483 5.374 17.857 1.00 77.88 178 GLY A O 1
ATOM 1447 N N . PRO A 1 179 ? -12.847 6.938 18.710 1.00 82.94 179 PRO A N 1
ATOM 1448 C CA . PRO A 1 179 ? -11.987 8.082 18.375 1.00 82.94 179 PRO A CA 1
ATOM 1449 C C . PRO A 1 179 ? -10.555 8.002 18.930 1.00 82.94 179 PRO A C 1
ATOM 1451 O O . PRO A 1 179 ? -9.619 8.452 18.270 1.00 82.94 179 PRO A O 1
ATOM 1454 N N . GLU A 1 180 ? -10.371 7.382 20.100 1.00 86.31 180 GLU A N 1
ATOM 1455 C CA . GLU A 1 180 ? -9.059 7.187 20.737 1.00 86.31 180 GLU A CA 1
ATOM 1456 C C . GLU A 1 180 ? -8.117 6.304 19.907 1.00 86.31 180 GLU A C 1
ATOM 1458 O O . GLU A 1 180 ? -6.901 6.510 19.903 1.00 86.31 180 GLU A O 1
ATOM 1463 N N . PHE A 1 181 ? -8.670 5.354 19.145 1.00 89.12 181 PHE A N 1
ATOM 1464 C CA . PHE A 1 181 ? -7.909 4.577 18.167 1.00 89.12 181 PHE A CA 1
ATOM 1465 C C . PHE A 1 181 ? -7.203 5.495 17.169 1.00 89.12 181 PHE A C 1
ATOM 1467 O O . PHE A 1 181 ? -6.009 5.363 16.902 1.00 89.12 181 PHE A O 1
ATOM 1474 N N . PHE A 1 182 ? -7.962 6.428 16.595 1.00 88.69 182 PHE A N 1
ATOM 1475 C CA . PHE A 1 182 ? -7.503 7.250 15.485 1.00 88.69 182 PHE A CA 1
ATOM 1476 C C . PHE A 1 182 ? -6.518 8.315 15.960 1.00 88.69 182 PHE A C 1
ATOM 1478 O O . PHE A 1 182 ? -5.480 8.497 15.324 1.00 88.69 182 PHE A O 1
ATOM 1485 N N . SER A 1 183 ? -6.790 8.962 17.096 1.00 87.12 183 SER A N 1
ATOM 1486 C CA . SER A 1 183 ? -5.883 9.963 17.664 1.00 87.12 183 SER A CA 1
ATOM 1487 C C . SER A 1 183 ? -4.547 9.354 18.106 1.00 87.12 183 SER A C 1
ATOM 1489 O O . SER A 1 183 ? -3.499 9.942 17.845 1.00 87.12 183 SER A O 1
ATOM 1491 N N . SER A 1 184 ? -4.553 8.156 18.702 1.00 88.31 184 SER A N 1
ATOM 1492 C CA . SER A 1 184 ? -3.320 7.472 19.118 1.00 88.31 184 SER A CA 1
ATOM 1493 C C . SER A 1 184 ? -2.513 6.929 17.934 1.00 88.31 184 SER A C 1
ATOM 1495 O O . SER A 1 184 ? -1.292 7.087 17.889 1.00 88.31 184 SER A O 1
ATOM 1497 N N . ARG A 1 185 ? -3.175 6.319 16.943 1.00 91.81 185 ARG A N 1
ATOM 1498 C CA . ARG A 1 185 ? -2.510 5.692 15.790 1.00 91.81 185 ARG A CA 1
ATOM 1499 C C . ARG A 1 185 ? -2.020 6.693 14.746 1.00 91.81 185 ARG A C 1
ATOM 1501 O O . ARG A 1 185 ? -0.988 6.445 14.125 1.00 91.81 185 ARG A O 1
ATOM 1508 N N . TYR A 1 186 ? -2.762 7.779 14.526 1.00 92.31 186 TYR A N 1
ATOM 1509 C CA . TYR A 1 186 ? -2.497 8.766 13.469 1.00 92.31 186 TYR A CA 1
ATOM 1510 C C . TYR A 1 186 ? -2.143 10.153 14.002 1.00 92.31 186 TYR A C 1
ATOM 1512 O O . TYR A 1 186 ? -2.161 11.122 13.242 1.00 92.31 186 TYR A O 1
ATOM 1520 N N . GLY A 1 187 ? -1.774 10.246 15.282 1.00 88.31 187 GLY A N 1
ATOM 1521 C CA . GLY A 1 187 ? -1.233 11.465 15.869 1.00 88.31 187 GLY A CA 1
ATOM 1522 C C . GLY A 1 187 ? -0.040 12.017 15.084 1.00 88.31 187 GLY A C 1
ATOM 1523 O O . GLY A 1 187 ? 0.587 11.328 14.264 1.00 88.31 187 GLY A O 1
ATOM 1524 N N . GLU A 1 188 ? 0.276 13.287 15.324 1.00 87.56 188 GLU A N 1
ATOM 1525 C CA . GLU A 1 188 ? 1.397 13.951 14.666 1.00 87.56 188 GLU A CA 1
ATOM 1526 C C . GLU A 1 188 ? 2.708 13.182 14.905 1.00 87.56 188 GLU A C 1
ATOM 1528 O O . GLU A 1 188 ? 2.990 12.712 16.004 1.00 87.56 188 GLU A O 1
ATOM 1533 N N . GLY A 1 189 ? 3.486 12.977 13.840 1.00 86.75 189 GLY A N 1
ATOM 1534 C CA . GLY A 1 189 ? 4.725 12.197 13.897 1.00 86.75 189 GLY A CA 1
ATOM 1535 C C . GLY A 1 189 ? 4.547 10.675 14.000 1.00 86.75 189 GLY A C 1
ATOM 1536 O O . GLY A 1 189 ? 5.553 9.962 13.991 1.00 86.75 189 GLY A O 1
ATOM 1537 N N . SER A 1 190 ? 3.313 10.153 14.041 1.00 93.44 190 SER A N 1
ATOM 1538 C CA . SER A 1 190 ? 3.078 8.706 14.120 1.00 93.44 190 SER A CA 1
ATOM 1539 C C . SER A 1 190 ? 3.729 7.946 12.951 1.00 93.44 190 SER A C 1
ATOM 1541 O O . SER A 1 190 ? 3.718 8.412 11.799 1.00 93.44 190 SER A O 1
ATOM 1543 N N . PRO A 1 191 ? 4.280 6.742 13.200 1.00 94.38 191 PRO A N 1
ATOM 1544 C CA . PRO A 1 191 ? 4.870 5.926 12.146 1.00 94.38 191 PRO A CA 1
ATOM 1545 C C . PRO A 1 191 ? 3.892 5.639 11.001 1.00 94.38 191 PRO A C 1
ATOM 1547 O O . PRO A 1 191 ? 4.295 5.682 9.841 1.00 94.38 191 PRO A O 1
ATOM 1550 N N . GLN A 1 192 ? 2.618 5.385 11.307 1.00 94.38 192 GLN A N 1
ATOM 1551 C CA . GLN A 1 192 ? 1.571 5.035 10.346 1.00 94.38 192 GLN A CA 1
ATOM 1552 C C . GLN A 1 192 ? 1.283 6.198 9.396 1.00 94.38 192 GLN A C 1
ATOM 1554 O O . GLN A 1 192 ? 1.385 6.031 8.178 1.00 94.38 192 GLN A O 1
ATOM 1559 N N . LEU A 1 193 ? 1.028 7.393 9.938 1.00 93.81 193 LEU A N 1
ATOM 1560 C CA . LEU A 1 193 ? 0.841 8.598 9.132 1.00 93.81 193 LEU A CA 1
ATOM 1561 C C . LEU A 1 193 ? 2.099 8.913 8.310 1.00 93.81 193 LEU A C 1
ATOM 1563 O O . LEU A 1 193 ? 2.002 9.235 7.127 1.00 93.81 193 LEU A O 1
ATOM 1567 N N . SER A 1 194 ? 3.294 8.744 8.890 1.00 95.88 194 SER A N 1
ATOM 1568 C CA . SER A 1 194 ? 4.562 8.934 8.174 1.00 95.88 194 SER A CA 1
ATOM 1569 C C . SER A 1 194 ? 4.690 8.023 6.946 1.00 95.88 194 SER A C 1
ATOM 1571 O O . SER A 1 194 ? 5.162 8.477 5.903 1.00 95.88 194 SER A O 1
ATOM 1573 N N . GLN A 1 195 ? 4.259 6.757 7.024 1.00 96.25 195 GLN A N 1
ATOM 1574 C CA . GLN A 1 195 ? 4.285 5.855 5.864 1.00 96.25 195 GLN A CA 1
ATOM 1575 C C . GLN A 1 195 ? 3.321 6.307 4.760 1.00 96.25 195 GLN A C 1
ATOM 1577 O O . GLN A 1 195 ? 3.710 6.291 3.591 1.00 96.25 195 GLN A O 1
ATOM 1582 N N . ILE A 1 196 ? 2.113 6.757 5.119 1.00 95.69 196 ILE A N 1
ATOM 1583 C CA . ILE A 1 196 ? 1.128 7.285 4.160 1.00 95.69 196 ILE A CA 1
ATOM 1584 C C . ILE A 1 196 ? 1.714 8.494 3.419 1.00 95.69 196 ILE A C 1
ATOM 1586 O O . ILE A 1 196 ? 1.738 8.526 2.189 1.00 95.69 196 ILE A O 1
ATOM 1590 N N . LEU A 1 197 ? 2.280 9.452 4.158 1.00 96.38 197 LEU A N 1
ATOM 1591 C CA . LEU A 1 197 ? 2.886 10.652 3.576 1.00 96.38 197 LEU A CA 1
ATOM 1592 C C . LEU A 1 197 ? 4.099 10.325 2.697 1.00 96.38 197 LEU A C 1
ATOM 1594 O O . LEU A 1 197 ? 4.243 10.894 1.618 1.00 96.38 197 LEU A O 1
ATOM 1598 N N . LYS A 1 198 ? 4.954 9.379 3.106 1.00 97.38 198 LYS A N 1
ATOM 1599 C CA . LYS A 1 198 ? 6.084 8.914 2.282 1.00 97.38 198 LYS A CA 1
ATOM 1600 C C . LYS A 1 198 ? 5.617 8.278 0.975 1.00 97.38 198 LYS A C 1
ATOM 1602 O O . LYS A 1 198 ? 6.245 8.500 -0.060 1.00 97.38 198 LYS A O 1
ATOM 1607 N N . THR A 1 199 ? 4.518 7.527 1.003 1.00 97.94 199 THR A N 1
ATOM 1608 C CA . THR A 1 199 ? 3.902 6.982 -0.212 1.00 97.94 199 THR A CA 1
ATOM 1609 C C . THR A 1 199 ? 3.388 8.096 -1.113 1.00 97.94 199 THR A C 1
ATOM 1611 O O . THR A 1 199 ? 3.732 8.104 -2.290 1.00 97.94 199 THR A O 1
ATOM 1614 N N . ILE A 1 200 ? 2.654 9.076 -0.579 1.00 97.50 200 ILE A N 1
ATOM 1615 C CA . ILE A 1 200 ? 2.176 10.237 -1.350 1.00 97.50 200 ILE A CA 1
ATOM 1616 C C . ILE A 1 200 ? 3.351 10.975 -2.005 1.00 97.50 200 ILE A C 1
ATOM 1618 O O . ILE A 1 200 ? 3.336 11.206 -3.212 1.00 97.50 200 ILE A O 1
ATOM 1622 N N . VAL A 1 201 ? 4.415 11.265 -1.248 1.00 97.75 201 VAL A N 1
ATOM 1623 C CA . VAL A 1 201 ? 5.632 11.914 -1.766 1.00 97.75 201 VAL A CA 1
ATOM 1624 C C . VAL A 1 201 ? 6.274 11.091 -2.884 1.00 97.75 201 VAL A C 1
ATOM 1626 O O . VAL A 1 201 ? 6.677 11.651 -3.905 1.00 97.75 201 VAL A O 1
ATOM 1629 N N . LEU A 1 202 ? 6.351 9.766 -2.731 1.00 96.88 202 LEU A N 1
ATOM 1630 C CA . LEU A 1 202 ? 6.867 8.889 -3.780 1.00 96.88 202 LEU A CA 1
ATOM 1631 C C . LEU A 1 202 ? 6.006 8.966 -5.051 1.00 96.88 202 LEU A C 1
ATOM 1633 O O . LEU A 1 202 ? 6.549 9.116 -6.146 1.00 96.88 202 LEU A O 1
ATOM 1637 N N . LEU A 1 203 ? 4.681 8.881 -4.921 1.00 96.88 203 LEU A N 1
ATOM 1638 C CA . LEU A 1 203 ? 3.768 8.913 -6.065 1.00 96.88 203 LEU A CA 1
ATOM 1639 C C . LEU A 1 203 ? 3.785 10.282 -6.767 1.00 96.88 203 LEU A C 1
ATOM 1641 O O . LEU A 1 203 ? 3.843 10.323 -7.995 1.00 96.88 203 LEU A O 1
ATOM 1645 N N . ARG A 1 204 ? 3.852 11.388 -6.014 1.00 97.38 204 ARG A N 1
ATOM 1646 C CA . ARG A 1 204 ? 4.084 12.744 -6.546 1.00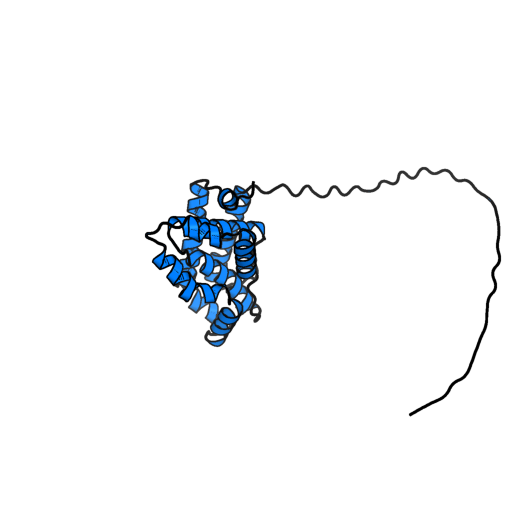 97.38 204 ARG A CA 1
ATOM 1647 C C . ARG A 1 204 ? 5.417 12.844 -7.285 1.00 97.38 204 ARG A C 1
ATOM 1649 O O . ARG A 1 204 ? 5.509 13.485 -8.330 1.00 97.38 204 ARG A O 1
ATOM 1656 N N . ALA A 1 205 ? 6.467 12.190 -6.788 1.00 96.06 205 ALA A N 1
ATOM 1657 C CA . ALA A 1 205 ? 7.751 12.153 -7.483 1.00 96.06 205 ALA A CA 1
ATOM 1658 C C . ALA A 1 205 ? 7.668 11.388 -8.815 1.00 96.06 205 ALA A C 1
ATOM 1660 O O . ALA A 1 205 ? 8.319 11.786 -9.784 1.00 96.06 205 ALA A O 1
ATOM 1661 N N . PHE A 1 206 ? 6.866 10.321 -8.886 1.00 94.25 206 PHE A N 1
ATOM 1662 C CA . PHE A 1 206 ? 6.591 9.615 -10.140 1.00 94.25 206 PHE A CA 1
ATOM 1663 C C . PHE A 1 206 ? 5.800 10.482 -11.123 1.00 94.25 206 PHE A C 1
ATOM 1665 O O . PHE A 1 206 ? 6.164 10.531 -12.299 1.00 94.25 206 PHE A O 1
ATOM 1672 N N . GLU A 1 207 ? 4.788 11.204 -10.639 1.00 94.19 207 GLU A N 1
ATOM 1673 C CA . GLU A 1 207 ? 3.964 12.130 -11.428 1.00 94.19 207 GLU A CA 1
ATOM 1674 C C . GLU A 1 207 ? 4.820 13.261 -12.008 1.00 94.19 207 GLU A C 1
ATOM 1676 O O . GLU A 1 207 ? 4.865 13.459 -13.221 1.00 94.19 207 GLU A O 1
ATOM 1681 N N . LYS A 1 208 ? 5.611 13.933 -11.162 1.00 95.56 208 LYS A N 1
ATOM 1682 C CA . LYS A 1 208 ? 6.521 15.013 -11.575 1.00 95.56 208 LYS A CA 1
ATOM 1683 C C . LYS A 1 208 ? 7.531 14.561 -12.631 1.00 95.56 208 LYS A C 1
ATOM 1685 O O . LYS A 1 208 ? 7.896 15.335 -13.512 1.00 95.56 208 LYS A O 1
ATOM 1690 N N . LYS A 1 209 ? 7.995 13.311 -12.547 1.00 93.44 209 LYS A N 1
ATOM 1691 C CA . LYS A 1 209 ? 8.917 12.709 -13.522 1.00 93.44 209 LYS A CA 1
ATOM 1692 C C . LYS A 1 209 ? 8.213 12.104 -14.740 1.00 93.44 209 LYS A C 1
ATOM 1694 O O . LYS A 1 209 ? 8.900 11.549 -15.593 1.00 93.44 209 LYS A O 1
ATOM 1699 N N . LYS A 1 210 ? 6.881 12.200 -14.826 1.00 89.62 210 LYS A N 1
ATOM 1700 C CA . LYS A 1 210 ? 6.052 11.629 -15.898 1.00 89.62 210 LYS A CA 1
ATOM 1701 C C . LYS A 1 210 ? 6.326 10.138 -16.128 1.00 89.62 210 LYS A C 1
ATOM 1703 O O . LYS A 1 210 ? 6.340 9.667 -17.263 1.00 89.62 210 LYS A O 1
ATOM 1708 N N . ILE A 1 211 ? 6.579 9.387 -15.055 1.00 86.25 211 ILE A N 1
ATOM 1709 C CA . ILE A 1 211 ? 6.868 7.953 -15.155 1.00 86.25 211 ILE A CA 1
ATOM 1710 C C . ILE A 1 211 ? 5.567 7.213 -15.463 1.00 86.25 211 ILE A C 1
ATOM 1712 O O . ILE A 1 211 ? 4.680 7.136 -14.615 1.00 86.25 211 ILE A O 1
ATOM 1716 N N . ASN A 1 212 ? 5.471 6.614 -16.652 1.00 84.62 212 ASN A N 1
ATOM 1717 C CA . ASN A 1 212 ? 4.365 5.721 -16.985 1.00 84.62 212 ASN A CA 1
ATOM 1718 C C . ASN A 1 212 ? 4.567 4.358 -16.307 1.00 84.62 212 ASN A C 1
ATOM 1720 O O . ASN A 1 212 ? 5.213 3.461 -16.851 1.00 84.62 212 ASN A O 1
ATOM 1724 N N . LEU A 1 213 ? 3.995 4.196 -15.116 1.00 84.12 213 LEU A N 1
ATOM 1725 C CA . LEU A 1 213 ? 4.093 2.955 -14.352 1.00 84.12 213 LEU A CA 1
ATOM 1726 C C . LEU A 1 213 ? 3.277 1.795 -14.947 1.00 84.12 213 LEU A C 1
ATOM 1728 O O . LEU A 1 213 ? 3.597 0.643 -14.674 1.00 84.12 213 LEU A O 1
ATOM 1732 N N . PHE A 1 214 ? 2.268 2.053 -15.784 1.00 79.06 214 PHE A N 1
ATOM 1733 C CA . PHE A 1 214 ? 1.488 0.985 -16.427 1.00 79.06 214 PHE A CA 1
ATOM 1734 C C . PHE A 1 214 ? 2.304 0.217 -17.465 1.00 79.06 214 PHE A C 1
ATOM 1736 O O . PHE A 1 214 ? 2.137 -0.995 -17.594 1.00 79.06 214 PHE A O 1
ATOM 1743 N N . SER A 1 215 ? 3.270 0.885 -18.106 1.00 70.00 215 SER A N 1
ATOM 1744 C CA . SER A 1 215 ? 4.220 0.221 -19.008 1.00 70.00 215 SER A CA 1
ATOM 1745 C C . SER A 1 215 ? 4.984 -0.917 -18.314 1.00 70.00 215 SER A C 1
ATOM 1747 O O . SER A 1 215 ? 5.249 -1.950 -18.927 1.00 70.00 215 SER A O 1
ATOM 1749 N N . ALA A 1 216 ? 5.241 -0.795 -17.004 1.00 60.03 216 ALA A N 1
ATOM 1750 C CA . ALA A 1 216 ? 5.901 -1.832 -16.213 1.00 60.03 216 ALA A CA 1
ATOM 1751 C C . ALA A 1 216 ? 5.034 -3.090 -16.017 1.00 60.03 216 ALA A C 1
ATOM 1753 O O . ALA A 1 216 ? 5.569 -4.158 -15.720 1.00 60.03 216 ALA A O 1
ATOM 1754 N N . GLN A 1 217 ? 3.713 -2.997 -16.211 1.00 60.69 217 GLN A N 1
ATOM 1755 C CA . GLN A 1 217 ? 2.807 -4.147 -16.156 1.00 60.69 217 GLN A CA 1
ATOM 1756 C C . GLN A 1 217 ? 2.747 -4.918 -17.481 1.00 60.69 217 GLN A C 1
ATOM 1758 O O . GLN A 1 217 ? 2.225 -6.029 -17.520 1.00 60.69 217 GLN A O 1
ATOM 1763 N N . GLY A 1 218 ? 3.339 -4.398 -18.562 1.00 54.38 218 GLY A N 1
ATOM 1764 C CA . GLY A 1 218 ? 3.171 -4.968 -19.903 1.00 54.38 218 GLY A CA 1
ATOM 1765 C C . GLY A 1 218 ? 1.749 -4.805 -20.455 1.00 54.38 218 GLY A C 1
ATOM 1766 O O . GLY A 1 218 ? 1.399 -5.466 -21.426 1.00 54.38 218 GLY A O 1
ATOM 1767 N 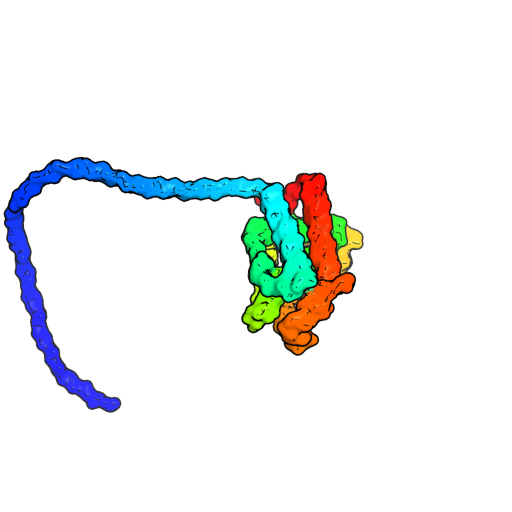N . ILE A 1 219 ? 0.939 -3.940 -19.835 1.00 48.00 219 ILE A N 1
ATOM 1768 C CA . ILE A 1 219 ? -0.354 -3.507 -20.363 1.00 48.00 219 ILE A CA 1
ATOM 1769 C C . ILE A 1 219 ? -0.038 -2.395 -21.369 1.00 48.00 219 ILE A C 1
ATOM 1771 O O . ILE A 1 219 ? 0.502 -1.356 -20.977 1.00 48.00 219 ILE A O 1
ATOM 1775 N N . LYS A 1 220 ? -0.267 -2.674 -22.655 1.00 41.69 220 LYS A N 1
ATOM 1776 C CA . LYS A 1 220 ? -0.220 -1.681 -23.734 1.00 41.69 220 LYS A CA 1
ATOM 1777 C C . LYS A 1 220 ? -1.563 -0.986 -23.849 1.00 41.69 220 LYS A C 1
ATOM 1779 O O . LYS A 1 220 ? -2.577 -1.704 -23.711 1.00 41.69 220 LYS A O 1
#

Secondary structure (DSSP, 8-state):
--------------------------------------------HHHHHHHHHHHHHHHHHHHHTT---GGG---HHHHHHHHHHHHHHHHHHS--HHHHHHHHHHHHHHHHHHT----HHHHHHHHHHHHTTHHHHHHHHS-GGGHHHHHHIIIIISHHHHSHHHHHHHHHHTS--THHHHHHHHSTT-HHHHHHHHHHHHHHHHHHTT--GGGGGT--

Foldseek 3Di:
DDDDDDDDDDDDDDDDDDDDDDDDDDPPPPPPVPPPPPPPPPQDLLRLLVVLLVLLVVVLVCLQVLHLDLSLDDDLSNLLLLLLLQLVCCLPPNGLVLSLLSLLVSQLSVCLVVVHQDRPSLVSSVVLCVVLVSVVVSVVRRDPVRVVVNVCCVPPVVVCSVVSSVVSVVLNVPADHGSRRSCVQSPPPHPSSVSSVVVSVSSVVCSVVVPSSVVVSVPD

Radius of gyration: 28.47 Å; chains: 1; bounding box: 85×56×63 Å

pLDDT: mean 81.99, std 20.13, range [36.56, 98.06]